Protein AF-A0A849Z0S4-F1 (afdb_monomer)

Mean predicted aligned error: 22.68 Å

Structure (mmCIF, N/CA/C/O backbone):
data_AF-A0A849Z0S4-F1
#
_entry.id   AF-A0A849Z0S4-F1
#
loop_
_atom_site.group_PDB
_atom_site.id
_atom_site.type_symbol
_atom_site.label_atom_id
_atom_site.label_alt_id
_atom_site.label_comp_id
_atom_site.label_asym_id
_atom_site.label_entity_id
_atom_site.label_seq_id
_atom_site.pdbx_PDB_ins_code
_atom_site.Cartn_x
_atom_site.Cartn_y
_atom_site.Cartn_z
_atom_site.occupancy
_atom_site.B_iso_or_equiv
_atom_site.auth_seq_id
_atom_site.auth_comp_id
_atom_site.auth_asym_id
_atom_site.auth_atom_id
_atom_site.pdbx_PDB_model_num
ATOM 1 N N . MET A 1 1 ? -35.164 -30.212 31.103 1.00 45.09 1 MET A N 1
ATOM 2 C CA . MET A 1 1 ? -35.514 -31.583 30.664 1.00 45.09 1 MET A CA 1
ATOM 3 C C . MET A 1 1 ? -35.699 -31.765 29.148 1.00 45.09 1 MET A C 1
ATOM 5 O O . MET A 1 1 ? -35.914 -32.887 28.723 1.00 45.09 1 MET A O 1
ATOM 9 N N . ARG A 1 2 ? -35.576 -30.722 28.304 1.00 38.41 2 ARG A N 1
ATOM 10 C CA . ARG A 1 2 ? -35.551 -30.869 26.828 1.00 38.41 2 ARG A CA 1
ATOM 11 C C . ARG A 1 2 ? -34.143 -30.964 26.218 1.00 38.41 2 ARG A C 1
ATOM 13 O O . ARG A 1 2 ? -34.027 -31.130 25.013 1.00 38.41 2 ARG A O 1
ATOM 20 N N . LEU A 1 3 ? -33.091 -30.878 27.038 1.00 43.81 3 LEU A N 1
ATOM 21 C CA . LEU A 1 3 ? -31.702 -30.999 26.578 1.00 43.81 3 LEU A CA 1
ATOM 22 C C . LEU A 1 3 ? -31.184 -32.444 26.566 1.00 43.81 3 LEU A C 1
ATOM 24 O O . LEU A 1 3 ? -30.285 -32.745 25.790 1.00 43.81 3 LEU A O 1
ATOM 28 N N . ASP A 1 4 ? -31.773 -33.348 27.350 1.00 43.84 4 ASP A N 1
ATOM 29 C CA . ASP A 1 4 ? -31.281 -34.730 27.448 1.00 43.84 4 ASP A CA 1
ATOM 30 C C . ASP A 1 4 ? -31.759 -35.617 26.284 1.00 43.84 4 ASP A C 1
ATOM 32 O O . ASP A 1 4 ? -31.119 -36.608 25.942 1.00 43.84 4 ASP A O 1
ATOM 36 N N . ALA A 1 5 ? -32.843 -35.227 25.604 1.00 44.75 5 ALA A N 1
ATOM 37 C CA . ALA A 1 5 ? -33.396 -35.969 24.468 1.00 44.75 5 ALA A CA 1
ATOM 38 C C . ALA A 1 5 ? -32.611 -35.775 23.154 1.00 44.75 5 ALA A C 1
ATOM 40 O O . ALA A 1 5 ? -32.762 -36.569 22.230 1.00 44.75 5 ALA A O 1
ATOM 41 N N . ALA A 1 6 ? -31.740 -34.764 23.065 1.00 43.75 6 ALA A N 1
ATOM 42 C CA . ALA A 1 6 ? -30.932 -34.503 21.870 1.00 43.75 6 ALA A CA 1
ATOM 43 C C . ALA A 1 6 ? -29.665 -35.382 21.776 1.00 43.75 6 ALA A C 1
ATOM 45 O O . ALA A 1 6 ? -28.893 -35.254 20.832 1.00 43.75 6 ALA A O 1
ATOM 46 N N . ILE A 1 7 ? -29.430 -36.268 22.753 1.00 47.38 7 ILE A N 1
ATOM 47 C CA . ILE A 1 7 ? -28.212 -37.094 22.845 1.00 47.38 7 ILE A CA 1
ATOM 48 C C . ILE A 1 7 ? -28.419 -38.513 22.268 1.00 47.38 7 ILE A C 1
ATOM 50 O O . ILE A 1 7 ? -27.444 -39.221 22.031 1.00 47.38 7 ILE A O 1
ATOM 54 N N . SER A 1 8 ? -29.661 -38.925 21.979 1.00 52.00 8 SER A N 1
ATOM 55 C CA . SER A 1 8 ? -29.994 -40.308 21.581 1.00 52.00 8 SER A CA 1
ATOM 56 C C . SER A 1 8 ? -30.513 -40.483 20.144 1.00 52.00 8 SER A C 1
ATOM 58 O O . SER A 1 8 ? -30.783 -41.614 19.747 1.00 52.00 8 SER A O 1
ATOM 60 N N . GLY A 1 9 ? -30.688 -39.418 19.362 1.00 35.84 9 GLY A N 1
ATOM 61 C CA . GLY A 1 9 ? -31.295 -39.505 18.029 1.00 35.84 9 GLY A CA 1
ATOM 62 C C . GLY A 1 9 ? -30.379 -38.959 16.946 1.00 35.84 9 GLY A C 1
ATOM 63 O O . GLY A 1 9 ? -29.806 -37.887 17.115 1.00 35.84 9 GLY A O 1
ATOM 64 N N . GLU A 1 10 ? -30.258 -39.698 15.843 1.00 40.84 10 GLU A N 1
ATOM 65 C CA . GLU A 1 10 ? -29.641 -39.281 14.584 1.00 40.84 10 GLU A CA 1
ATOM 66 C C . GLU A 1 10 ? -30.096 -37.881 14.160 1.00 40.84 10 GLU A C 1
ATOM 68 O O . GLU A 1 10 ? -31.085 -37.693 13.461 1.00 40.84 10 GLU A O 1
ATOM 73 N N . THR A 1 11 ? -29.317 -36.873 14.508 1.00 40.03 11 THR A N 1
ATOM 74 C CA . THR A 1 11 ? -29.191 -35.700 13.659 1.00 40.03 11 THR A CA 1
ATOM 75 C C . THR A 1 11 ? -27.709 -35.504 13.475 1.00 40.03 11 THR A C 1
ATOM 77 O O . THR A 1 11 ? -27.009 -35.146 14.422 1.00 40.03 11 THR A O 1
ATOM 80 N N . SER A 1 12 ? -27.232 -35.811 12.268 1.00 41.16 12 SER A N 1
ATOM 81 C CA . SER A 1 12 ? -25.941 -35.346 11.779 1.00 41.16 12 SER A CA 1
ATOM 82 C C . SER A 1 12 ? -25.849 -33.859 12.110 1.00 41.16 12 SER A C 1
ATOM 84 O O . SER A 1 12 ? -26.506 -33.032 11.476 1.00 41.16 12 SER A O 1
ATOM 86 N N . VAL A 1 13 ? -25.105 -33.522 13.165 1.00 44.25 13 VAL A N 1
ATOM 87 C CA . VAL A 1 13 ? -24.741 -32.143 13.471 1.00 44.25 13 VAL A CA 1
ATOM 88 C C . VAL A 1 13 ? -23.706 -31.802 12.417 1.00 44.25 13 VAL A C 1
ATOM 90 O O . VAL A 1 13 ? -22.505 -31.965 12.625 1.00 44.25 13 VAL A O 1
ATOM 93 N N . TYR A 1 14 ? -24.193 -31.450 11.227 1.00 44.53 14 TYR A N 1
ATOM 94 C CA . TYR A 1 14 ? -23.355 -30.968 10.152 1.00 44.53 14 TYR A CA 1
ATOM 95 C C . TYR A 1 14 ? -22.526 -29.827 10.730 1.00 44.53 14 TYR A C 1
ATOM 97 O O . TYR A 1 14 ? -23.066 -28.867 11.283 1.00 44.53 14 TYR A O 1
ATOM 105 N N . ALA A 1 15 ? -21.207 -29.954 10.628 1.00 45.78 15 ALA A N 1
ATOM 106 C CA . ALA A 1 15 ? -20.277 -28.862 10.840 1.00 45.78 15 ALA A CA 1
ATOM 107 C C . ALA A 1 15 ? -20.479 -27.827 9.718 1.00 45.78 15 ALA A C 1
ATOM 109 O O . ALA A 1 15 ? -19.620 -27.627 8.869 1.00 45.78 15 ALA A O 1
ATOM 110 N N . THR A 1 16 ? -21.643 -27.176 9.678 1.00 50.22 16 THR A N 1
ATOM 111 C CA . THR A 1 16 ? -21.965 -26.106 8.726 1.00 50.22 16 THR A CA 1
ATOM 112 C C . THR A 1 16 ? -21.134 -24.852 8.978 1.00 50.22 16 THR A C 1
ATOM 114 O O . THR A 1 16 ? -21.167 -23.936 8.164 1.00 50.22 16 THR A O 1
ATOM 117 N N . SER A 1 17 ? -20.377 -24.786 10.081 1.00 52.34 17 SER A N 1
ATOM 118 C CA . SER A 1 17 ? -19.530 -23.638 10.405 1.00 52.34 17 SER A CA 1
ATOM 119 C C . SER A 1 17 ? -18.155 -23.644 9.730 1.00 52.34 17 SER A C 1
ATOM 121 O O . SER A 1 17 ? -17.566 -22.576 9.653 1.00 52.34 17 SER A O 1
ATOM 123 N N . ASP A 1 18 ? -17.647 -24.799 9.275 1.00 50.41 18 ASP A N 1
ATOM 124 C CA . ASP A 1 18 ? -16.270 -24.937 8.744 1.00 50.41 18 ASP A CA 1
ATOM 125 C C . ASP A 1 18 ? -16.206 -25.332 7.258 1.00 50.41 18 ASP A C 1
ATOM 127 O O . ASP A 1 18 ? -15.120 -25.400 6.685 1.00 50.41 18 ASP A O 1
ATOM 131 N N . ALA A 1 19 ? -17.342 -25.609 6.610 1.00 58.75 19 ALA A N 1
ATOM 132 C CA . ALA A 1 19 ? -17.338 -25.883 5.177 1.00 58.75 19 ALA A CA 1
ATOM 133 C C . ALA A 1 19 ? -17.206 -24.576 4.382 1.00 58.75 19 ALA A C 1
ATOM 135 O O . ALA A 1 19 ? -17.951 -23.630 4.669 1.00 58.75 19 ALA A O 1
ATOM 136 N N . PRO A 1 20 ? -16.304 -24.518 3.384 1.00 62.62 20 PRO A N 1
ATOM 137 C CA . PRO A 1 20 ? -16.171 -23.339 2.542 1.00 62.62 20 PRO A CA 1
ATOM 138 C C . PRO A 1 20 ? -17.509 -23.081 1.845 1.00 62.62 20 PRO A C 1
ATOM 140 O O . PRO A 1 20 ? -18.077 -23.984 1.223 1.00 62.62 20 PRO A O 1
ATOM 143 N N . ALA A 1 21 ? -18.049 -21.873 2.009 1.00 70.44 21 ALA A N 1
ATOM 144 C CA . ALA A 1 21 ? -19.182 -21.441 1.203 1.00 70.44 21 ALA A CA 1
ATOM 145 C C . ALA A 1 21 ? -18.691 -21.052 -0.194 1.00 70.44 21 ALA A C 1
ATOM 147 O O . ALA A 1 21 ? -17.497 -20.838 -0.407 1.00 70.44 21 ALA A O 1
ATOM 148 N N . ASP A 1 22 ? -19.621 -20.940 -1.138 1.00 81.38 22 ASP A N 1
ATOM 149 C CA . ASP A 1 22 ? -19.288 -20.452 -2.469 1.00 81.38 22 ASP A CA 1
ATOM 150 C C . ASP A 1 22 ? -18.731 -19.020 -2.375 1.00 81.38 22 ASP A C 1
ATOM 152 O O . ASP A 1 22 ? -19.326 -18.176 -1.690 1.00 81.38 22 ASP A O 1
ATOM 156 N N . PRO A 1 23 ? -17.621 -18.710 -3.069 1.00 82.06 23 PRO A N 1
ATOM 157 C CA . PRO A 1 23 ? -16.959 -17.408 -2.967 1.00 82.06 23 PRO A CA 1
ATOM 158 C C . PRO A 1 23 ? -17.877 -16.251 -3.389 1.00 82.06 23 PRO A C 1
ATOM 160 O O . PRO A 1 23 ? -17.786 -15.151 -2.849 1.00 82.06 23 PRO A O 1
ATOM 163 N N . GLU A 1 24 ? -18.816 -16.502 -4.304 1.00 83.94 24 GLU A N 1
ATOM 164 C CA . GLU A 1 24 ? -19.824 -15.525 -4.729 1.00 83.94 24 GLU A CA 1
ATOM 165 C C . GLU A 1 24 ? -20.843 -15.210 -3.623 1.00 83.94 24 GLU A C 1
ATOM 167 O O . GLU A 1 24 ? -21.247 -14.057 -3.459 1.00 83.94 24 GLU A O 1
ATOM 172 N N . ALA A 1 25 ? -21.238 -16.209 -2.826 1.00 84.81 25 ALA A N 1
ATOM 173 C CA . ALA A 1 25 ? -22.172 -16.019 -1.720 1.00 84.81 25 ALA A CA 1
ATOM 174 C C . ALA A 1 25 ? -21.518 -15.234 -0.570 1.00 84.81 25 ALA A C 1
ATOM 176 O O . ALA A 1 25 ? -22.154 -14.364 0.031 1.00 84.81 25 ALA A O 1
ATOM 177 N N . GLU A 1 26 ? -20.235 -15.486 -0.290 1.00 85.31 26 GLU A N 1
ATOM 178 C CA . GLU A 1 26 ? -19.476 -14.727 0.713 1.00 85.31 26 GLU A CA 1
ATOM 179 C C . GLU A 1 26 ? -19.203 -13.287 0.260 1.00 85.31 26 GLU A C 1
ATOM 181 O O . GLU A 1 26 ? -19.371 -12.359 1.054 1.00 85.31 26 GLU A O 1
ATOM 186 N N . ALA A 1 27 ? -18.889 -13.070 -1.023 1.00 87.94 27 ALA A N 1
ATOM 187 C CA . ALA A 1 27 ? -18.765 -11.729 -1.593 1.00 87.94 27 ALA A CA 1
ATOM 188 C C . ALA A 1 27 ? -20.091 -10.948 -1.520 1.00 87.94 27 ALA A C 1
ATOM 190 O O . ALA A 1 27 ? -20.105 -9.772 -1.146 1.00 87.94 27 ALA A O 1
ATOM 191 N N . ALA A 1 28 ? -21.222 -11.607 -1.802 1.00 88.88 28 ALA A N 1
ATOM 192 C CA . ALA A 1 28 ? -22.546 -11.005 -1.662 1.00 88.88 28 ALA A CA 1
ATOM 193 C C . ALA A 1 28 ? -22.835 -10.599 -0.207 1.00 88.88 28 ALA A C 1
ATOM 195 O O . ALA A 1 28 ? -23.291 -9.478 0.032 1.00 88.88 28 ALA A O 1
ATOM 196 N N . ARG A 1 29 ? -22.501 -11.450 0.772 1.00 92.06 29 ARG A N 1
ATOM 197 C CA . ARG A 1 29 ? -22.628 -11.123 2.201 1.00 92.06 29 ARG A CA 1
ATOM 198 C C . ARG A 1 29 ? -21.763 -9.926 2.598 1.00 92.06 29 ARG A C 1
ATOM 200 O O . ARG A 1 29 ? -22.277 -8.997 3.214 1.00 92.06 29 ARG A O 1
ATOM 207 N N . ALA A 1 30 ? -20.491 -9.908 2.201 1.00 91.81 30 ALA A N 1
ATOM 208 C CA . ALA A 1 30 ? -19.583 -8.801 2.499 1.00 91.81 30 ALA A CA 1
ATOM 209 C C . ALA A 1 30 ? -20.086 -7.470 1.907 1.00 91.81 30 ALA A C 1
ATOM 211 O O . ALA A 1 30 ? -20.042 -6.429 2.564 1.00 91.81 30 ALA A O 1
ATOM 212 N N . SER A 1 31 ? -20.639 -7.501 0.689 1.00 91.56 31 SER A N 1
ATOM 213 C CA . SER A 1 31 ? -21.248 -6.315 0.074 1.00 91.56 31 SER A CA 1
ATOM 214 C C . SER A 1 31 ? -22.494 -5.827 0.831 1.00 91.56 31 SER A C 1
ATOM 216 O O . SER A 1 31 ? -22.672 -4.620 1.010 1.00 91.56 31 SER A O 1
ATOM 218 N N . ALA A 1 32 ? -23.321 -6.748 1.344 1.00 92.50 32 ALA A N 1
ATOM 219 C CA . ALA A 1 32 ? -24.505 -6.423 2.137 1.00 92.50 32 ALA A CA 1
ATOM 220 C C . ALA A 1 32 ? -24.138 -5.846 3.518 1.00 92.50 32 ALA A C 1
ATOM 222 O O . ALA A 1 32 ? -24.771 -4.895 3.978 1.00 92.50 32 ALA A O 1
ATOM 223 N N . GLU A 1 33 ? -23.081 -6.357 4.153 1.00 93.94 33 GLU A N 1
ATOM 224 C CA . GLU A 1 33 ? -22.517 -5.802 5.392 1.00 93.94 33 GLU A CA 1
ATOM 225 C C . GLU A 1 33 ? -21.999 -4.371 5.188 1.00 93.94 33 GLU A C 1
ATOM 227 O O . GLU A 1 33 ? -22.297 -3.478 5.989 1.00 93.94 33 GLU A O 1
ATOM 232 N N . GLY A 1 34 ? -21.298 -4.122 4.077 1.00 94.44 34 GLY A N 1
ATOM 233 C CA . GLY A 1 34 ? -20.864 -2.779 3.689 1.00 94.44 34 GLY A CA 1
ATOM 234 C C . GLY A 1 34 ? -22.038 -1.814 3.490 1.00 94.44 34 GLY A C 1
ATOM 235 O O . GLY A 1 34 ? -22.022 -0.703 4.025 1.00 94.44 34 GLY A O 1
ATOM 236 N N . ALA A 1 35 ? -23.087 -2.252 2.786 1.00 92.75 35 ALA A N 1
ATOM 237 C CA . ALA A 1 35 ? -24.296 -1.460 2.552 1.00 92.75 35 ALA A CA 1
ATOM 238 C C . ALA A 1 35 ? -25.074 -1.149 3.845 1.00 92.75 35 ALA A C 1
ATOM 240 O O . ALA A 1 35 ? -25.632 -0.062 4.002 1.00 92.75 35 ALA A O 1
ATOM 241 N N . LEU A 1 36 ? -25.097 -2.079 4.800 1.00 96.12 36 LEU A N 1
ATOM 242 C CA . LEU A 1 36 ? -25.712 -1.863 6.108 1.00 96.12 36 LEU A CA 1
ATOM 243 C C . LEU A 1 36 ? -24.911 -0.869 6.957 1.00 96.12 36 LEU A C 1
ATOM 245 O O . LEU A 1 36 ? -25.501 -0.016 7.624 1.00 96.12 36 LEU A O 1
ATOM 249 N N . SER A 1 37 ? -23.581 -0.948 6.918 1.00 95.94 37 SER A N 1
ATOM 250 C CA . SER A 1 37 ? -22.706 -0.006 7.620 1.00 95.94 37 SER A CA 1
ATOM 251 C C . SER A 1 37 ? -22.886 1.427 7.103 1.00 95.94 37 SER A C 1
ATOM 253 O O . SER A 1 37 ? -23.108 2.348 7.897 1.00 95.94 37 SER A O 1
ATOM 255 N N . SER A 1 38 ? -22.896 1.617 5.778 1.00 95.62 38 SER A N 1
ATOM 256 C CA . SER A 1 38 ? -23.125 2.936 5.174 1.00 95.62 38 SER A CA 1
ATOM 257 C C . SER A 1 38 ? -24.523 3.476 5.491 1.00 95.62 38 SER A C 1
ATOM 259 O O . SER A 1 38 ? -24.646 4.611 5.948 1.00 95.62 38 SER A O 1
ATOM 261 N N . ALA A 1 39 ? -25.567 2.645 5.388 1.00 95.06 39 ALA A N 1
ATOM 262 C CA . ALA A 1 39 ? -26.930 3.045 5.737 1.00 95.06 39 ALA A CA 1
ATOM 263 C C . ALA A 1 39 ? -27.070 3.460 7.216 1.00 95.06 39 ALA A C 1
ATOM 265 O O . ALA A 1 39 ? -27.800 4.405 7.532 1.00 95.06 39 ALA A O 1
ATOM 266 N N . ARG A 1 40 ? -26.367 2.782 8.136 1.00 96.12 40 ARG A N 1
ATOM 267 C CA . ARG A 1 40 ? -26.341 3.142 9.565 1.00 96.12 40 ARG A CA 1
ATOM 268 C C . ARG A 1 40 ? -25.615 4.462 9.814 1.00 96.12 40 ARG A C 1
ATOM 270 O O . ARG A 1 40 ? -26.099 5.262 10.616 1.00 96.12 40 ARG A O 1
ATOM 277 N N . SER A 1 41 ? -24.503 4.702 9.119 1.00 95.56 41 SER A N 1
ATOM 278 C CA . SER A 1 41 ? -23.776 5.975 9.177 1.00 95.56 41 SER A CA 1
ATOM 279 C C . SER A 1 41 ? -24.649 7.141 8.699 1.00 95.56 41 SER A C 1
ATOM 281 O O . SER A 1 41 ? -24.810 8.128 9.419 1.00 95.56 41 SER A O 1
ATOM 283 N N . ASP A 1 42 ? -25.317 6.984 7.552 1.00 93.19 42 ASP A N 1
ATOM 284 C CA . ASP A 1 4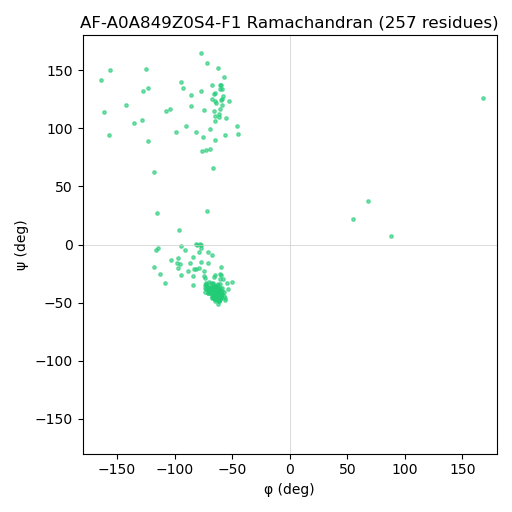2 ? -26.222 7.992 6.985 1.00 93.19 42 ASP A CA 1
ATOM 285 C C . ASP A 1 42 ? -27.383 8.329 7.924 1.00 93.19 42 ASP A C 1
ATOM 287 O O . ASP A 1 42 ? -27.773 9.490 8.083 1.00 93.19 42 ASP A O 1
ATOM 291 N N . LEU A 1 43 ? -27.953 7.308 8.565 1.00 94.31 43 LEU A N 1
ATOM 292 C CA . LEU A 1 43 ? -29.013 7.483 9.547 1.00 94.31 43 LEU A CA 1
ATOM 293 C C . LEU A 1 43 ? -28.513 8.242 10.784 1.00 94.31 43 LEU A C 1
ATOM 295 O O . LEU A 1 43 ? -29.233 9.103 11.290 1.00 94.31 43 LEU A O 1
ATOM 299 N N . ASN A 1 44 ? -27.294 7.966 11.251 1.00 94.50 44 ASN A N 1
ATOM 300 C CA . ASN A 1 44 ? -26.701 8.677 12.383 1.00 94.50 44 ASN A CA 1
ATOM 301 C C . ASN A 1 44 ? -26.433 10.154 12.037 1.00 94.50 44 ASN A C 1
ATOM 303 O O . ASN A 1 44 ? -26.854 11.051 12.764 1.00 94.50 44 ASN A O 1
ATOM 307 N N . ALA A 1 45 ? -25.846 10.419 10.865 1.00 93.56 45 ALA A N 1
ATOM 308 C CA . ALA A 1 45 ? -25.600 11.776 10.375 1.00 93.56 45 ALA A CA 1
ATOM 309 C C . ALA A 1 45 ? -26.893 12.610 10.277 1.00 93.56 45 ALA A C 1
ATOM 311 O O . ALA A 1 45 ? -26.926 13.780 10.669 1.00 93.56 45 ALA A O 1
ATOM 312 N N . LYS A 1 46 ? -27.988 11.996 9.812 1.00 92.81 46 LYS A N 1
ATOM 313 C CA . LYS A 1 46 ? -29.299 12.653 9.718 1.00 92.81 46 LYS A CA 1
ATOM 314 C C . LYS A 1 46 ? -29.973 12.849 11.071 1.00 92.81 46 LYS A C 1
ATOM 316 O O . LYS A 1 46 ? -30.606 13.876 11.265 1.00 92.81 46 LYS A O 1
ATOM 321 N N . ARG A 1 47 ? -29.816 11.926 12.024 1.00 93.38 47 ARG A N 1
ATOM 322 C CA . ARG A 1 47 ? -30.337 12.099 13.395 1.00 93.38 47 ARG A CA 1
ATOM 323 C C . ARG A 1 47 ? -29.657 13.234 14.161 1.00 93.38 47 ARG A C 1
ATOM 325 O O . ARG A 1 47 ? -30.289 13.834 15.019 1.00 93.38 47 ARG A O 1
ATOM 332 N N . ASN A 1 48 ? -28.400 13.542 13.842 1.00 91.56 48 ASN A N 1
ATOM 333 C CA . ASN A 1 48 ? -27.674 14.644 14.480 1.00 91.56 48 ASN A CA 1
ATOM 334 C C . ASN A 1 48 ? -28.135 16.028 14.003 1.00 91.56 48 ASN A C 1
ATOM 336 O O . ASN A 1 48 ? -27.917 17.017 14.697 1.00 91.56 48 ASN A O 1
ATOM 340 N N . THR A 1 49 ? -28.741 16.112 12.817 1.00 90.19 49 THR A N 1
ATOM 341 C CA . THR A 1 49 ? -29.125 17.384 12.183 1.00 90.19 49 THR A CA 1
ATOM 342 C C . THR A 1 49 ? -30.636 17.579 12.083 1.00 90.19 49 THR A C 1
ATOM 344 O O . THR A 1 49 ? -31.103 18.715 12.046 1.00 90.19 49 THR A O 1
ATOM 347 N N . LEU A 1 50 ? -31.410 16.493 12.057 1.00 92.62 50 LEU A N 1
ATOM 348 C CA . LEU A 1 50 ? -32.848 16.495 11.809 1.00 92.62 50 LEU A CA 1
ATOM 349 C C . LEU A 1 50 ? -33.599 15.794 12.943 1.00 92.62 50 LEU A C 1
ATOM 351 O O . LEU A 1 50 ? -33.101 14.860 13.570 1.00 92.62 50 LEU A O 1
ATOM 355 N N . THR A 1 51 ? -34.843 16.211 13.172 1.00 90.50 51 THR A N 1
ATOM 356 C CA . THR A 1 51 ? -35.728 15.575 14.153 1.00 90.50 51 THR A CA 1
ATOM 357 C C . THR A 1 51 ? -36.208 14.205 13.666 1.00 90.50 51 THR A C 1
ATOM 359 O O . THR A 1 51 ? -36.286 13.934 12.466 1.00 90.50 51 THR A O 1
ATOM 362 N N . ASP A 1 52 ? -36.593 13.329 14.597 1.00 84.69 52 ASP A N 1
ATOM 363 C CA . ASP A 1 52 ? -37.014 11.953 14.287 1.00 84.69 52 ASP A CA 1
ATOM 364 C C . ASP A 1 52 ? -38.230 11.838 13.348 1.00 84.69 52 ASP A C 1
ATOM 366 O O . ASP A 1 52 ? -38.432 10.774 12.754 1.00 84.69 52 ASP A O 1
ATOM 370 N N . GLN A 1 53 ? -39.022 12.910 13.218 1.00 88.88 53 GLN A N 1
ATOM 371 C CA . GLN A 1 53 ? -40.201 13.000 12.349 1.00 88.88 53 GLN A CA 1
ATOM 372 C C . GLN A 1 53 ? -39.887 13.538 10.940 1.00 88.88 53 GLN A C 1
ATOM 374 O O . GLN A 1 53 ? -40.776 13.572 10.091 1.00 88.88 53 GLN A O 1
ATOM 379 N N . HIS A 1 54 ? -38.647 13.955 10.663 1.00 92.38 54 HIS A N 1
ATOM 380 C CA . HIS A 1 54 ? -38.276 14.491 9.354 1.00 92.38 54 HIS A CA 1
ATOM 381 C C . HIS A 1 5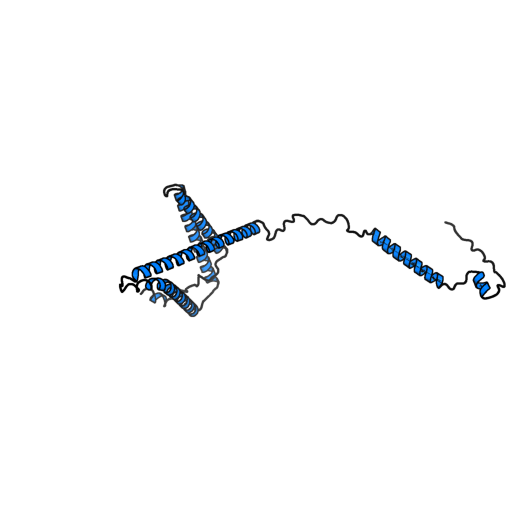4 ? -38.328 13.394 8.268 1.00 92.38 54 HIS A C 1
ATOM 383 O O . HIS A 1 54 ? -37.824 12.286 8.502 1.00 92.38 54 HIS A O 1
ATOM 389 N N . PRO A 1 55 ? -38.862 13.671 7.059 1.00 92.88 55 PRO A N 1
ATOM 390 C CA . PRO A 1 55 ? -38.971 12.678 5.982 1.00 92.88 55 PRO A CA 1
ATOM 391 C C . PRO A 1 55 ? -37.630 12.020 5.626 1.00 92.88 55 PRO A C 1
ATOM 393 O O . PRO A 1 55 ? -37.583 10.826 5.335 1.00 92.88 55 PRO A O 1
ATOM 396 N N . ASP A 1 56 ? -36.519 12.752 5.732 1.00 90.62 56 ASP A N 1
ATOM 397 C CA . ASP A 1 56 ? -35.185 12.208 5.449 1.00 90.62 56 ASP A CA 1
ATOM 398 C C . ASP A 1 56 ? -34.688 11.186 6.474 1.00 90.62 56 ASP A C 1
ATOM 400 O O . ASP A 1 56 ? -33.967 10.255 6.098 1.00 90.62 56 ASP A O 1
ATOM 404 N N . VAL A 1 57 ? -35.063 11.335 7.749 1.00 93.44 57 VAL A N 1
ATOM 405 C CA . VAL A 1 57 ? -34.729 10.370 8.809 1.00 93.44 57 VAL A CA 1
ATOM 406 C C . VAL A 1 57 ? -35.572 9.111 8.634 1.00 93.44 57 VAL A C 1
ATOM 408 O O . VAL A 1 57 ? -35.057 8.004 8.776 1.00 93.44 57 VAL A O 1
ATOM 411 N N . ILE A 1 58 ? -36.841 9.259 8.246 1.00 93.31 58 ILE A N 1
ATOM 412 C CA . ILE A 1 58 ? -37.726 8.137 7.906 1.00 93.31 58 ILE A CA 1
ATOM 413 C C . ILE A 1 58 ? -37.178 7.382 6.686 1.00 93.31 58 ILE A C 1
ATOM 415 O O . ILE A 1 58 ? -37.044 6.159 6.721 1.00 93.31 58 ILE A O 1
ATOM 419 N N . ALA A 1 59 ? -36.760 8.098 5.638 1.00 93.81 59 ALA A N 1
ATOM 420 C CA . ALA A 1 59 ? -36.126 7.497 4.468 1.00 93.81 59 ALA A CA 1
ATOM 421 C C . ALA A 1 59 ? -34.812 6.776 4.823 1.00 93.81 59 ALA A C 1
ATOM 423 O O . ALA A 1 59 ? -34.531 5.708 4.284 1.00 93.81 59 ALA A O 1
ATOM 424 N N . ALA A 1 60 ? -34.006 7.323 5.738 1.00 92.88 60 ALA A N 1
ATOM 425 C CA . ALA A 1 60 ? -32.783 6.673 6.214 1.00 92.88 60 ALA A CA 1
ATOM 426 C C . ALA A 1 60 ? -33.069 5.418 7.060 1.00 92.88 60 ALA A C 1
ATOM 428 O O . ALA A 1 60 ? -32.433 4.389 6.847 1.00 92.88 60 ALA A O 1
ATOM 429 N N . LYS A 1 61 ? -34.073 5.455 7.948 1.00 94.50 61 LYS A N 1
ATOM 430 C CA . LYS A 1 61 ? -34.566 4.279 8.695 1.00 94.50 61 LYS A CA 1
ATOM 431 C C . LYS A 1 61 ? -35.018 3.168 7.745 1.00 94.50 61 LYS A C 1
ATOM 433 O O . LYS A 1 61 ? -34.621 2.019 7.917 1.00 94.50 61 LYS A O 1
ATOM 438 N N . ASN A 1 62 ? -35.764 3.518 6.697 1.00 95.50 62 ASN A N 1
ATOM 439 C CA . ASN A 1 62 ? -36.197 2.561 5.680 1.00 95.50 62 ASN A CA 1
ATOM 440 C C . ASN A 1 62 ? -35.017 1.962 4.899 1.00 95.50 62 ASN A C 1
ATOM 442 O O . ASN A 1 62 ? -35.037 0.770 4.599 1.00 95.50 62 ASN A O 1
ATOM 446 N N . ARG A 1 63 ? -33.969 2.749 4.610 1.00 93.75 63 ARG A N 1
ATOM 447 C CA . ARG A 1 63 ? -32.734 2.236 3.989 1.00 93.75 63 ARG A CA 1
ATOM 448 C C . ARG A 1 63 ? -32.005 1.239 4.886 1.00 93.75 63 ARG A C 1
ATOM 450 O O . ARG A 1 63 ? -31.587 0.204 4.386 1.00 93.75 63 ARG A O 1
ATOM 457 N N . VAL A 1 64 ? -31.901 1.506 6.190 1.00 96.56 64 VAL A N 1
ATOM 458 C CA . VAL A 1 64 ? -31.311 0.549 7.145 1.00 96.56 64 VAL A CA 1
ATOM 459 C C . VAL A 1 64 ? -32.123 -0.743 7.189 1.00 96.56 64 VAL A C 1
ATOM 461 O O . VAL A 1 64 ? -31.548 -1.817 7.065 1.00 96.56 64 VAL A O 1
ATOM 464 N N . ALA A 1 65 ? -33.453 -0.655 7.266 1.00 96.56 65 ALA A N 1
ATOM 465 C CA . ALA A 1 65 ? -34.316 -1.836 7.265 1.00 96.56 65 ALA A CA 1
ATOM 466 C C . ALA A 1 65 ? -34.220 -2.646 5.957 1.00 96.56 65 ALA A C 1
ATOM 468 O O . ALA A 1 65 ? -34.281 -3.875 5.979 1.00 96.56 65 ALA A O 1
ATOM 469 N N . ALA A 1 66 ? -34.066 -1.978 4.809 1.00 95.44 66 ALA A N 1
ATOM 470 C CA . ALA A 1 66 ? -33.830 -2.646 3.531 1.00 95.44 66 ALA A CA 1
ATOM 471 C C . ALA A 1 66 ? -32.454 -3.332 3.499 1.00 95.44 66 ALA A C 1
ATOM 473 O O . ALA A 1 66 ? -32.372 -4.494 3.110 1.00 95.44 66 ALA A O 1
ATOM 474 N N . ALA A 1 67 ? -31.403 -2.653 3.966 1.00 94.12 67 ALA A N 1
ATOM 475 C CA . ALA A 1 67 ? -30.054 -3.210 4.037 1.00 94.12 67 ALA A CA 1
ATOM 476 C C . ALA A 1 67 ? -29.975 -4.422 4.988 1.00 94.12 67 ALA A C 1
ATOM 478 O O . ALA A 1 67 ? -29.349 -5.430 4.666 1.00 94.12 67 ALA A O 1
ATOM 479 N N . GLU A 1 68 ? -30.677 -4.374 6.123 1.00 95.50 68 GLU A N 1
ATOM 480 C CA . GLU A 1 68 ? -30.793 -5.503 7.056 1.00 95.50 68 GLU A CA 1
ATOM 481 C C . GLU A 1 68 ? -31.457 -6.721 6.410 1.00 95.50 68 GLU A C 1
ATOM 483 O O . GLU A 1 68 ? -30.957 -7.834 6.558 1.00 95.50 68 GLU A O 1
ATOM 488 N N . LYS A 1 69 ? -32.523 -6.523 5.624 1.00 95.50 69 LYS A N 1
ATOM 489 C CA . LYS A 1 69 ? -33.142 -7.617 4.858 1.00 95.50 69 LYS A CA 1
ATOM 490 C C . LYS A 1 69 ? -32.186 -8.204 3.825 1.00 95.50 69 LYS A C 1
ATOM 492 O O . LYS A 1 69 ? -32.050 -9.418 3.754 1.00 95.50 69 LYS A O 1
ATOM 497 N N . THR A 1 70 ? -31.472 -7.360 3.077 1.00 93.00 70 THR A N 1
ATOM 498 C CA . THR A 1 70 ? -30.502 -7.854 2.084 1.00 93.00 70 THR A CA 1
ATOM 499 C C . THR A 1 70 ? -29.365 -8.648 2.720 1.00 93.00 70 THR A C 1
ATOM 501 O O . THR A 1 70 ? -28.903 -9.622 2.131 1.00 93.00 70 THR A O 1
ATOM 504 N N . LEU A 1 71 ? -28.945 -8.274 3.934 1.00 94.00 71 LEU A N 1
ATOM 505 C CA . LEU A 1 71 ? -27.958 -9.033 4.694 1.00 94.00 71 LEU A CA 1
ATOM 506 C C . LEU A 1 71 ? -28.523 -10.389 5.120 1.00 94.00 71 LEU A C 1
ATOM 508 O O . LEU A 1 71 ? -27.863 -11.399 4.906 1.00 94.00 71 LEU A O 1
ATOM 512 N N . GLN A 1 72 ? -29.747 -10.433 5.651 1.00 93.12 72 GLN A N 1
ATOM 513 C CA . GLN A 1 72 ? -30.397 -11.695 6.024 1.00 93.12 72 GLN A CA 1
ATOM 514 C C . GLN A 1 72 ? -30.552 -12.641 4.825 1.00 93.12 72 GLN A C 1
ATOM 516 O O . GLN A 1 72 ? -30.254 -13.830 4.936 1.00 93.12 72 GLN A O 1
ATOM 521 N N . ASP A 1 73 ? -30.948 -12.118 3.663 1.00 92.44 73 ASP A N 1
ATOM 522 C CA . ASP A 1 73 ? -31.066 -12.903 2.432 1.00 92.44 73 ASP A CA 1
ATOM 523 C C . ASP A 1 73 ? -29.700 -13.425 1.954 1.00 92.44 73 ASP A C 1
ATOM 525 O O . ASP A 1 73 ? -29.589 -14.563 1.490 1.00 92.44 73 ASP A O 1
ATOM 529 N N . ALA A 1 74 ? -28.643 -12.616 2.074 1.00 90.25 74 ALA A N 1
ATOM 530 C CA . ALA A 1 74 ? -27.282 -13.028 1.741 1.00 90.25 74 ALA A CA 1
ATOM 531 C C . ALA A 1 74 ? -26.753 -14.096 2.714 1.00 90.25 74 ALA A C 1
ATOM 533 O O . ALA A 1 74 ? -26.168 -15.087 2.279 1.00 90.25 74 ALA A O 1
ATOM 534 N N . GLU A 1 75 ? -27.010 -13.955 4.016 1.00 90.50 75 GLU A N 1
ATOM 535 C CA . GLU A 1 75 ? -26.651 -14.956 5.026 1.00 90.50 75 GLU A CA 1
ATOM 536 C C . GLU A 1 75 ? -27.395 -16.279 4.815 1.00 90.50 75 GLU A C 1
ATOM 538 O O . GLU A 1 75 ? -26.788 -17.347 4.919 1.00 90.50 75 GLU A O 1
ATOM 543 N N . ALA A 1 76 ? -28.678 -16.228 4.445 1.00 89.81 76 ALA A N 1
ATOM 544 C CA . ALA A 1 76 ? -29.454 -17.416 4.101 1.00 89.81 76 ALA A CA 1
ATOM 545 C C . ALA A 1 76 ? -28.877 -18.143 2.875 1.00 89.81 76 ALA A C 1
ATOM 547 O O . ALA A 1 76 ? -28.785 -19.373 2.876 1.00 89.81 76 ALA A O 1
ATOM 548 N N . LYS A 1 77 ? -28.424 -17.402 1.853 1.00 88.25 77 LYS A N 1
ATOM 549 C CA . LYS A 1 77 ? -27.745 -17.973 0.676 1.00 88.25 77 LYS A CA 1
ATOM 550 C C . LYS A 1 77 ? -26.406 -18.610 1.037 1.00 88.25 77 LYS A C 1
ATOM 552 O O . LYS A 1 77 ? -26.150 -19.733 0.621 1.00 88.25 77 LYS A O 1
ATOM 557 N N . VAL A 1 78 ? -25.593 -17.954 1.869 1.00 87.31 78 VAL A N 1
ATOM 558 C CA . VAL A 1 78 ? -24.333 -18.529 2.376 1.00 87.31 78 VAL A CA 1
ATOM 559 C C . VAL A 1 78 ? -24.597 -19.814 3.163 1.00 87.31 78 VAL A C 1
ATOM 561 O O . VAL A 1 78 ? -23.913 -20.816 2.957 1.00 87.31 78 VAL A O 1
ATOM 564 N N . ALA A 1 79 ? -25.606 -19.823 4.038 1.00 86.06 79 ALA A N 1
ATOM 565 C CA . ALA A 1 79 ? -25.979 -21.011 4.801 1.00 86.06 79 ALA A CA 1
ATOM 566 C C . ALA A 1 79 ? -26.448 -22.161 3.892 1.00 86.06 79 ALA A C 1
ATOM 568 O O . ALA A 1 79 ? -26.053 -23.309 4.112 1.00 86.06 79 ALA A O 1
ATOM 569 N N . ALA A 1 80 ? -27.233 -21.860 2.853 1.00 86.25 80 ALA A N 1
ATOM 570 C CA . ALA A 1 80 ? -27.668 -22.838 1.859 1.00 86.25 80 ALA A CA 1
ATOM 571 C C . ALA A 1 80 ? -26.482 -23.417 1.064 1.00 86.25 80 ALA A C 1
ATOM 573 O O . ALA A 1 80 ? -26.354 -24.639 0.982 1.00 86.25 80 ALA A O 1
ATOM 574 N N . SER A 1 81 ? -25.568 -22.569 0.578 1.00 83.31 81 SER A N 1
ATOM 575 C CA . SER A 1 81 ? -24.335 -22.994 -0.103 1.00 83.31 81 SER A CA 1
ATOM 576 C C . SER A 1 81 ? -23.457 -23.879 0.786 1.00 83.31 81 SER A C 1
ATOM 578 O O . SER A 1 81 ? -22.976 -24.922 0.347 1.00 83.31 81 SER A O 1
ATOM 580 N N . ARG A 1 82 ? -23.297 -23.542 2.075 1.00 81.94 82 ARG A N 1
ATOM 581 C CA . ARG A 1 82 ? -22.549 -24.391 3.024 1.00 81.94 82 ARG A CA 1
ATOM 582 C C . ARG A 1 82 ? -23.215 -25.741 3.249 1.00 81.94 82 ARG A C 1
ATOM 584 O O . ARG A 1 82 ? -22.527 -26.758 3.351 1.00 81.94 82 ARG A O 1
ATOM 591 N N . LEU A 1 83 ? -24.542 -25.786 3.323 1.00 79.31 83 LEU A N 1
ATOM 592 C CA . LEU A 1 83 ? -25.265 -27.049 3.462 1.00 79.31 83 LEU A CA 1
ATOM 593 C C . LEU A 1 83 ? -25.088 -27.928 2.211 1.00 79.31 83 LEU A C 1
ATOM 595 O O . LEU A 1 83 ? -24.898 -29.137 2.313 1.00 79.31 83 LEU A O 1
ATOM 599 N N . GLN A 1 84 ? -25.065 -27.311 1.031 1.00 79.06 84 GLN A N 1
ATOM 600 C CA . GLN A 1 84 ? -24.871 -28.009 -0.237 1.00 79.06 84 GLN A CA 1
ATOM 601 C C . GLN A 1 84 ? -23.430 -28.526 -0.396 1.00 79.06 84 GLN A C 1
ATOM 603 O O . GLN A 1 84 ? -23.237 -29.690 -0.752 1.00 79.06 84 GLN A O 1
ATOM 608 N N . ASN A 1 85 ? -22.426 -27.731 -0.007 1.00 70.50 85 ASN A N 1
ATOM 609 C CA . ASN A 1 85 ? -21.023 -28.161 0.017 1.00 70.50 85 ASN A CA 1
ATOM 610 C C . ASN A 1 85 ? -20.734 -29.226 1.083 1.00 70.50 85 ASN A C 1
ATOM 612 O O . ASN A 1 85 ? -19.964 -30.148 0.823 1.00 70.50 85 ASN A O 1
ATOM 616 N N . THR A 1 86 ? -21.365 -29.175 2.262 1.00 67.62 86 THR A N 1
ATOM 617 C CA . THR A 1 86 ? -21.209 -30.245 3.273 1.00 67.62 86 THR A CA 1
ATOM 618 C C . THR A 1 86 ? -21.816 -31.573 2.815 1.00 67.62 86 THR A C 1
ATOM 620 O O . THR A 1 86 ? -21.229 -32.623 3.077 1.00 67.62 86 THR A O 1
ATOM 623 N N . ALA A 1 87 ? -22.945 -31.543 2.098 1.00 65.44 87 ALA A N 1
ATOM 624 C CA . ALA A 1 87 ? -23.557 -32.733 1.509 1.00 65.44 87 ALA A CA 1
ATOM 625 C C . ALA A 1 87 ? -22.719 -33.316 0.353 1.00 65.44 87 ALA A C 1
ATOM 627 O O . ALA A 1 87 ? -22.572 -34.535 0.261 1.00 65.44 87 ALA A O 1
ATOM 628 N N . ALA A 1 88 ? -22.125 -32.463 -0.490 1.00 60.03 88 ALA A N 1
ATOM 629 C CA . ALA A 1 88 ? -21.260 -32.880 -1.597 1.00 60.03 88 ALA A CA 1
ATOM 630 C C . ALA A 1 88 ? -19.887 -33.402 -1.133 1.00 60.03 88 ALA A C 1
ATOM 632 O O . ALA A 1 88 ? -19.347 -34.335 -1.724 1.00 60.03 88 ALA A O 1
ATOM 633 N N . ALA A 1 89 ? -19.332 -32.847 -0.051 1.00 58.19 89 ALA A N 1
ATOM 634 C CA . ALA A 1 89 ? -18.007 -33.203 0.459 1.00 58.19 89 ALA A CA 1
ATOM 635 C C . ALA A 1 89 ? -17.954 -34.536 1.231 1.00 58.19 89 ALA A C 1
ATOM 637 O O . ALA A 1 89 ? -16.878 -34.926 1.684 1.00 58.19 89 ALA A O 1
ATOM 638 N N . GLY A 1 90 ? -19.083 -35.231 1.432 1.00 53.69 90 GLY A N 1
ATOM 639 C CA . GLY A 1 90 ? -19.111 -36.563 2.053 1.00 53.69 90 GLY A CA 1
ATOM 640 C C . GLY A 1 90 ? -18.437 -36.644 3.431 1.00 53.69 90 GLY A C 1
ATOM 641 O O . GLY A 1 90 ? -18.019 -37.725 3.849 1.00 53.69 90 GLY A O 1
ATOM 642 N N . SER A 1 91 ? -18.300 -35.515 4.136 1.00 53.25 91 SER A N 1
ATOM 643 C CA . SER A 1 91 ? -17.539 -35.421 5.383 1.00 53.25 91 SER A CA 1
ATOM 644 C C . SER A 1 91 ? -18.336 -36.026 6.534 1.00 53.25 91 SER A C 1
ATOM 646 O O . SER A 1 91 ? -18.965 -35.338 7.338 1.00 53.25 91 SER A O 1
ATOM 648 N N . LYS A 1 92 ? -18.303 -37.356 6.620 1.00 55.25 92 LYS A N 1
ATOM 649 C CA . LYS A 1 92 ? -18.654 -38.094 7.831 1.00 55.25 92 LYS A CA 1
ATOM 650 C C . LYS A 1 92 ? -17.565 -37.828 8.869 1.00 55.25 92 LYS A C 1
ATOM 652 O O . LYS A 1 92 ? -16.635 -38.612 9.025 1.00 55.25 92 LYS A O 1
ATOM 657 N N . LEU A 1 93 ? -17.664 -36.694 9.558 1.00 55.03 93 LEU A N 1
ATOM 658 C CA . LEU A 1 93 ? -16.925 -36.479 10.797 1.00 55.03 93 LEU A CA 1
ATOM 659 C C . LEU A 1 93 ? -17.319 -37.588 11.774 1.00 55.03 93 LEU A C 1
ATOM 661 O O . LEU A 1 93 ? -18.505 -37.830 12.005 1.00 55.03 93 LEU A O 1
ATOM 665 N N . ASN A 1 94 ? -16.322 -38.268 12.336 1.00 61.28 94 ASN A N 1
ATOM 666 C CA . ASN A 1 94 ? -16.549 -39.293 13.344 1.00 61.28 94 ASN A CA 1
ATOM 667 C C . ASN A 1 94 ? -17.288 -38.635 14.532 1.00 61.28 94 ASN A C 1
ATOM 669 O O . ASN A 1 94 ? -16.804 -37.625 15.057 1.00 61.28 94 ASN A O 1
ATOM 673 N N . PRO A 1 95 ? -18.454 -39.146 14.971 1.00 67.38 95 PRO A N 1
ATOM 674 C CA . PRO A 1 95 ? -19.314 -38.456 15.940 1.00 67.38 95 PRO A CA 1
ATOM 675 C C . PRO A 1 95 ? -18.621 -38.199 17.288 1.00 67.38 95 PRO A C 1
ATOM 677 O O . PRO A 1 95 ? -18.954 -37.244 17.988 1.00 67.38 95 PRO A O 1
ATOM 680 N N . GLU A 1 96 ? -17.618 -39.004 17.636 1.00 69.06 96 GLU A N 1
ATOM 681 C CA . GLU A 1 96 ? -16.806 -38.829 18.843 1.00 69.06 96 GLU A CA 1
ATOM 682 C C . GLU A 1 96 ? -15.852 -37.623 18.766 1.00 69.06 96 GLU A C 1
ATOM 684 O O . GLU A 1 96 ? -15.709 -36.877 19.735 1.00 69.06 96 GLU A O 1
ATOM 689 N N . GLU A 1 97 ? -15.260 -37.343 17.604 1.00 70.56 97 GLU A N 1
ATOM 690 C CA . GLU A 1 97 ? -14.377 -36.182 17.430 1.00 70.56 97 GLU A CA 1
ATOM 691 C C . GLU A 1 97 ? -15.160 -34.865 17.467 1.00 70.56 97 GLU A C 1
ATOM 693 O O . GLU A 1 97 ? -14.700 -33.875 18.045 1.00 70.56 97 GLU A O 1
ATOM 698 N N . ALA A 1 98 ? -16.378 -34.860 16.916 1.00 70.75 98 ALA A N 1
ATOM 699 C CA . ALA A 1 98 ? -17.283 -33.717 16.990 1.00 70.75 98 ALA A CA 1
ATOM 700 C C . ALA A 1 98 ? -17.690 -33.412 18.443 1.00 70.75 98 ALA A C 1
ATOM 702 O O . ALA A 1 98 ? -17.625 -32.257 18.870 1.00 70.75 98 ALA A O 1
ATOM 703 N N . LYS A 1 99 ? -18.032 -34.442 19.234 1.00 77.25 99 LYS A N 1
ATOM 704 C CA . LYS A 1 99 ? -18.353 -34.294 20.665 1.00 77.25 99 LYS A CA 1
ATOM 705 C C . LYS A 1 99 ? -17.177 -33.740 21.466 1.00 77.25 99 LYS A C 1
ATOM 707 O O . LYS A 1 99 ? -17.379 -32.864 22.309 1.00 77.25 99 LYS A O 1
ATOM 712 N N . ASN A 1 100 ? -15.961 -34.215 21.199 1.00 79.69 100 ASN A N 1
ATOM 713 C CA . ASN A 1 100 ? -14.763 -33.747 21.896 1.00 79.69 100 ASN A CA 1
ATOM 714 C C . ASN A 1 100 ? -14.476 -32.270 21.590 1.00 79.69 100 ASN A C 1
ATOM 716 O O . ASN A 1 100 ? -14.362 -31.470 22.519 1.00 79.69 100 ASN A O 1
ATOM 720 N N . LYS A 1 101 ? -14.517 -31.866 20.313 1.00 79.94 101 LYS A N 1
ATOM 721 C CA . LYS A 1 101 ? -14.377 -30.452 19.919 1.00 79.94 101 LYS A CA 1
ATOM 722 C C . LYS A 1 101 ? -15.446 -29.557 20.557 1.00 79.94 101 LYS A C 1
ATOM 724 O O . LYS A 1 101 ? -15.156 -28.424 20.944 1.00 79.94 101 LYS A O 1
ATOM 729 N N . LEU A 1 102 ? -16.679 -30.048 20.690 1.00 80.69 102 LEU A N 1
ATOM 730 C CA . LEU A 1 102 ? -17.775 -29.296 21.307 1.00 80.69 102 LEU A CA 1
ATOM 731 C C . LEU A 1 102 ? -17.582 -29.126 22.822 1.00 80.69 102 LEU A C 1
ATOM 733 O O . LEU A 1 102 ? -17.822 -28.041 23.353 1.00 80.69 102 LEU A O 1
ATOM 737 N N . ARG A 1 103 ? -17.093 -30.165 23.514 1.00 85.94 103 ARG A N 1
ATOM 738 C CA . ARG A 1 103 ? -16.720 -30.089 24.938 1.00 85.94 103 ARG A CA 1
ATOM 739 C C . ARG A 1 103 ? -15.607 -29.074 25.174 1.00 85.94 103 ARG A C 1
ATOM 741 O O . ARG A 1 103 ? -15.698 -28.295 26.122 1.00 85.94 103 ARG A O 1
ATOM 748 N N . ASP A 1 104 ? -14.607 -29.038 24.301 1.00 85.62 104 ASP A N 1
ATOM 749 C CA . ASP A 1 104 ? -13.505 -28.079 24.405 1.00 85.62 104 ASP A CA 1
ATOM 750 C C . ASP A 1 104 ? -13.972 -26.639 24.170 1.0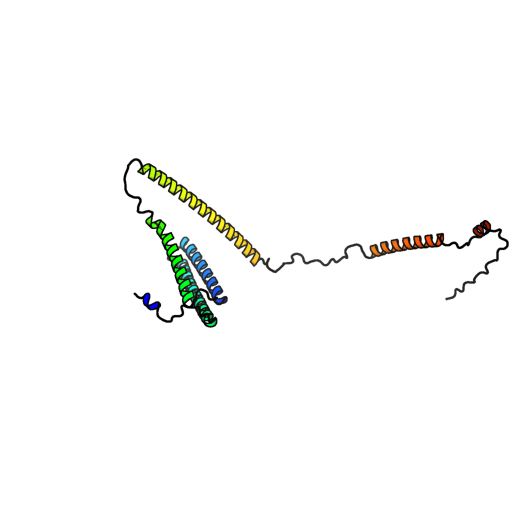0 85.62 104 ASP A C 1
ATOM 752 O O . ASP A 1 104 ? -13.606 -25.740 24.929 1.00 85.62 104 ASP A O 1
ATOM 756 N N . LYS A 1 105 ? -14.840 -26.411 23.173 1.00 83.44 105 LYS A N 1
ATOM 757 C CA . LYS A 1 105 ? -15.470 -25.097 22.952 1.00 83.44 105 LYS A CA 1
ATOM 758 C C . LYS A 1 105 ? -16.281 -24.652 24.170 1.00 83.44 105 LYS A C 1
ATOM 760 O O . LYS A 1 105 ? -16.130 -23.514 24.605 1.00 83.44 105 LYS A O 1
ATOM 765 N N . LYS A 1 106 ? -17.078 -25.550 24.761 1.00 90.25 106 LYS A N 1
ATOM 766 C CA . LYS A 1 106 ? -17.858 -25.245 25.968 1.00 90.25 106 LYS A CA 1
ATOM 767 C C . LYS A 1 106 ? -16.955 -24.843 27.138 1.00 90.25 106 LYS A C 1
ATOM 769 O O . LYS A 1 106 ? -17.185 -23.807 27.744 1.00 90.25 106 LYS A O 1
ATOM 774 N N . ARG A 1 107 ? -15.879 -25.596 27.393 1.00 90.12 107 ARG A N 1
ATOM 775 C CA . ARG A 1 107 ? -14.903 -25.267 28.448 1.00 90.12 107 ARG A CA 1
ATOM 776 C C . ARG A 1 107 ? -14.260 -23.894 28.256 1.00 90.12 107 ARG A C 1
ATOM 778 O O . ARG A 1 107 ? -14.071 -23.180 29.234 1.00 90.12 107 ARG A O 1
ATOM 785 N N . LYS A 1 108 ? -13.926 -23.522 27.015 1.00 88.88 108 LYS A N 1
ATOM 786 C CA . LYS A 1 108 ? -13.374 -22.193 26.707 1.00 88.88 108 LYS A CA 1
ATOM 787 C C . LYS A 1 108 ? -14.374 -21.077 27.006 1.00 88.88 108 LYS A C 1
ATOM 789 O O . LYS A 1 108 ? -13.997 -20.095 27.634 1.00 88.88 108 LYS A O 1
ATOM 794 N N . ILE A 1 109 ? -15.633 -21.254 26.605 1.00 89.06 109 ILE A N 1
ATOM 795 C CA . ILE A 1 109 ? -16.702 -20.279 26.865 1.00 89.06 109 ILE A CA 1
ATOM 796 C C . ILE A 1 109 ? -16.962 -20.151 28.372 1.00 89.06 109 ILE A C 1
ATOM 798 O O . ILE A 1 109 ? -17.008 -19.038 28.884 1.00 89.06 109 ILE A O 1
ATOM 802 N N . ASP A 1 110 ? -17.051 -21.267 29.099 1.00 88.81 110 ASP A N 1
ATOM 803 C CA . ASP A 1 110 ? -17.256 -21.260 30.553 1.00 88.81 110 ASP A CA 1
ATOM 804 C C . ASP A 1 110 ? -16.097 -20.549 31.282 1.00 88.81 110 ASP A C 1
ATOM 806 O O . ASP A 1 110 ? -16.319 -19.798 32.234 1.00 88.81 110 ASP A O 1
ATOM 810 N N . ALA A 1 111 ? -14.856 -20.726 30.813 1.00 86.56 111 ALA A N 1
ATOM 811 C CA . ALA A 1 111 ? -13.693 -20.018 31.347 1.00 86.56 111 ALA A CA 1
ATOM 812 C C . ALA A 1 111 ? -13.745 -18.504 31.067 1.00 86.56 111 ALA A C 1
ATOM 814 O O . ALA A 1 111 ? -13.422 -17.710 31.952 1.00 86.56 111 ALA A O 1
ATOM 815 N N . GLU A 1 112 ? -14.183 -18.098 29.872 1.00 86.50 112 GLU A N 1
ATOM 816 C CA . GLU A 1 112 ? -14.352 -16.686 29.515 1.00 86.50 112 GLU A CA 1
ATOM 817 C C . GLU A 1 112 ? -15.466 -16.022 30.341 1.00 86.50 112 GLU A C 1
ATOM 819 O O . GLU A 1 112 ? -15.281 -14.916 30.851 1.00 86.50 112 GLU A O 1
ATOM 824 N N . ILE A 1 113 ? -16.592 -16.713 30.548 1.00 85.19 113 ILE A N 1
ATOM 825 C CA . ILE A 1 113 ? -17.687 -16.244 31.410 1.00 85.19 113 ILE A CA 1
ATOM 826 C C . ILE A 1 113 ? -17.190 -16.084 32.849 1.00 85.19 113 ILE A C 1
ATOM 828 O O . ILE A 1 113 ? -17.360 -15.019 33.438 1.00 85.19 113 ILE A O 1
ATOM 832 N N . ALA A 1 114 ? -16.493 -17.082 33.399 1.00 83.00 114 ALA A N 1
ATOM 833 C CA . ALA A 1 114 ? -15.941 -16.998 34.751 1.00 83.00 114 ALA A CA 1
ATOM 834 C C . ALA A 1 114 ? -14.930 -15.846 34.907 1.00 83.00 114 ALA A C 1
ATOM 836 O O . ALA A 1 114 ? -14.850 -15.223 35.967 1.00 83.00 114 ALA A O 1
ATOM 837 N N . GLN A 1 115 ? -14.155 -15.537 33.864 1.00 79.06 115 GLN A N 1
ATOM 838 C CA . GLN A 1 115 ? -13.237 -14.399 33.865 1.00 79.06 115 GLN A CA 1
ATOM 839 C C . GLN A 1 115 ? -13.981 -13.057 33.831 1.00 79.06 115 GLN A C 1
ATOM 841 O O . GLN A 1 115 ? -13.564 -12.120 34.511 1.00 79.06 115 GLN A O 1
ATOM 846 N N . ARG A 1 116 ? -15.094 -12.976 33.093 1.00 78.50 116 ARG A N 1
ATOM 847 C CA . ARG A 1 116 ? -15.963 -11.792 33.028 1.00 78.50 116 ARG A CA 1
ATOM 848 C C . ARG A 1 116 ? -16.816 -11.595 34.288 1.00 78.50 116 ARG A C 1
ATOM 850 O O . ARG A 1 116 ? -17.123 -10.455 34.615 1.00 78.50 116 ARG A O 1
ATOM 857 N N . GLU A 1 117 ? -17.146 -12.654 35.029 1.00 73.44 117 GLU A N 1
ATOM 858 C CA . GLU A 1 117 ? -17.915 -12.566 36.285 1.00 73.44 117 GLU A CA 1
ATOM 859 C C . GLU A 1 117 ? -17.061 -12.259 37.530 1.00 73.44 117 GLU A C 1
ATOM 861 O O . GLU A 1 117 ? -17.547 -11.646 38.483 1.00 73.44 117 GLU A O 1
ATOM 866 N N . LYS A 1 118 ? -15.773 -12.628 37.544 1.00 66.19 118 LYS A N 1
ATOM 867 C CA . LYS A 1 118 ? -14.845 -12.303 38.647 1.00 66.19 118 LYS A CA 1
ATOM 868 C C . LYS A 1 118 ? -14.758 -10.811 39.030 1.00 66.19 118 LYS A C 1
ATOM 870 O O . LYS A 1 118 ? -14.670 -10.551 40.231 1.00 66.19 118 LYS A O 1
ATOM 875 N N . PRO A 1 119 ? -14.801 -9.823 38.114 1.00 57.16 119 PRO A N 1
ATOM 876 C CA . PRO A 1 119 ? -14.822 -8.412 38.506 1.00 57.16 119 PRO A CA 1
ATOM 877 C C . PRO A 1 119 ? -16.139 -7.952 39.156 1.00 57.16 119 PRO A C 1
ATOM 879 O O . PRO A 1 119 ? -16.129 -6.914 39.809 1.00 57.16 119 PRO A O 1
ATOM 882 N N . ALA A 1 120 ? -17.246 -8.700 39.040 1.00 54.84 120 ALA A N 1
ATOM 883 C CA . ALA A 1 120 ? -18.532 -8.308 39.628 1.00 54.84 120 ALA A CA 1
ATOM 884 C C . ALA A 1 120 ? -18.668 -8.708 41.112 1.00 54.84 120 ALA A C 1
ATOM 886 O O . ALA A 1 120 ? -19.225 -7.952 41.897 1.00 54.84 120 ALA A O 1
ATOM 887 N N . LYS A 1 121 ? -18.107 -9.853 41.533 1.00 52.28 121 LYS A N 1
ATOM 888 C CA . LYS A 1 121 ? -18.204 -10.328 42.935 1.00 52.28 121 LYS A CA 1
ATOM 889 C C . LYS A 1 121 ? -17.128 -9.782 43.881 1.00 52.28 121 LYS A C 1
ATOM 891 O O . LYS A 1 121 ? -17.284 -9.865 45.091 1.00 52.28 121 LYS A O 1
ATOM 896 N N . GLY A 1 122 ? -16.035 -9.220 43.361 1.00 48.50 122 GLY A N 1
ATOM 897 C CA . GLY A 1 122 ? -14.958 -8.651 44.187 1.00 48.50 122 GLY A CA 1
ATOM 898 C C . GLY A 1 122 ? -15.246 -7.255 44.759 1.00 48.50 122 GLY A C 1
ATOM 899 O O . GLY A 1 122 ? -14.436 -6.749 45.535 1.00 48.50 122 GLY A O 1
ATOM 900 N N . ALA A 1 123 ? -16.357 -6.627 44.360 1.00 51.97 123 ALA A N 1
ATOM 901 C CA . ALA A 1 123 ? -16.721 -5.265 44.753 1.00 51.97 123 ALA A CA 1
ATOM 902 C C . ALA A 1 123 ? -17.714 -5.192 45.931 1.00 51.97 123 ALA A C 1
ATOM 904 O O . ALA A 1 123 ? -17.821 -4.134 46.541 1.00 51.97 123 ALA A O 1
ATOM 905 N N . GLU A 1 124 ? -18.400 -6.285 46.284 1.00 50.41 124 GLU A N 1
ATOM 906 C CA . GLU A 1 124 ? -19.466 -6.265 47.306 1.00 50.41 124 GLU A CA 1
ATOM 907 C C . GLU A 1 124 ? -18.993 -6.663 48.722 1.00 50.41 124 GLU A C 1
ATOM 909 O O . GLU A 1 124 ? -19.645 -6.316 49.700 1.00 50.41 124 GLU A O 1
ATOM 914 N N . ASP A 1 125 ? -17.828 -7.305 48.873 1.00 48.00 125 ASP A N 1
ATOM 915 C CA . ASP A 1 125 ? -17.397 -7.918 50.150 1.00 48.00 125 ASP A CA 1
ATOM 916 C C . ASP A 1 125 ? -16.457 -7.054 51.026 1.00 48.00 125 ASP A C 1
ATOM 918 O O . ASP A 1 125 ? -15.854 -7.543 51.982 1.00 48.00 125 ASP A O 1
ATOM 922 N N . LYS A 1 126 ? -16.287 -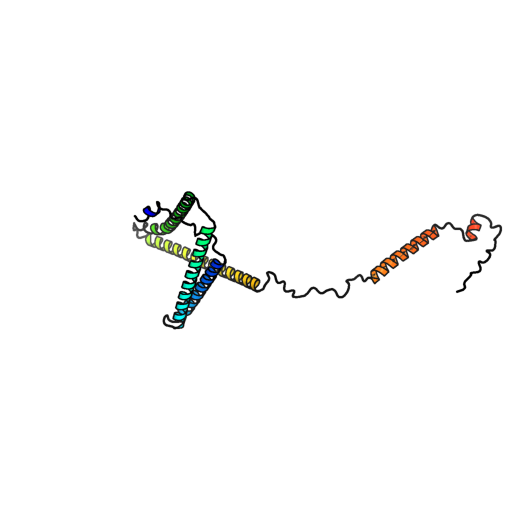5.755 50.733 1.00 51.94 126 LYS A N 1
ATOM 923 C CA . LYS A 1 126 ? -15.363 -4.862 51.481 1.00 51.94 126 LYS A CA 1
ATOM 924 C C . LYS A 1 126 ? -16.042 -3.718 52.241 1.00 51.94 126 LYS A C 1
ATOM 926 O O . LYS A 1 126 ? -15.417 -2.692 52.498 1.00 51.94 126 LYS A O 1
ATOM 931 N N . SER A 1 127 ? -17.295 -3.898 52.646 1.00 45.66 127 SER A N 1
ATOM 932 C CA . SER A 1 127 ? -18.074 -2.878 53.361 1.00 45.66 127 SER A CA 1
ATOM 933 C C . SER A 1 127 ? -18.484 -3.345 54.760 1.00 45.66 127 SER A C 1
ATOM 935 O O . SER A 1 127 ? -19.667 -3.476 55.045 1.00 45.66 127 SER A O 1
ATOM 937 N N . ALA A 1 128 ? -17.524 -3.609 55.651 1.00 47.97 128 ALA A N 1
ATOM 938 C CA . ALA A 1 128 ? -17.821 -3.774 57.078 1.00 47.97 128 ALA A CA 1
ATOM 939 C C . ALA A 1 128 ? -16.589 -3.506 57.960 1.00 47.97 128 ALA A C 1
ATOM 941 O O . ALA A 1 128 ? -15.779 -4.405 58.171 1.00 47.97 128 ALA A O 1
ATOM 942 N N . THR A 1 129 ? -16.444 -2.269 58.461 1.00 46.16 129 THR A N 1
ATOM 943 C CA . THR A 1 129 ? -16.132 -1.877 59.864 1.00 46.16 129 THR A CA 1
ATOM 944 C C . THR A 1 129 ? -15.759 -0.376 59.894 1.00 46.16 129 THR A C 1
ATOM 946 O O . THR A 1 129 ? -14.866 0.013 59.143 1.00 46.16 129 THR A O 1
ATOM 949 N N . PRO A 1 130 ? -16.395 0.478 60.726 1.00 52.97 130 PRO A N 1
ATOM 950 C CA . PRO A 1 130 ? -16.177 1.926 60.710 1.00 52.97 130 PRO A CA 1
ATOM 951 C C . PRO A 1 130 ? -15.089 2.380 61.698 1.00 52.97 130 PRO A C 1
ATOM 953 O O . PRO A 1 130 ? -15.099 1.997 62.869 1.00 52.97 130 PRO A O 1
ATOM 956 N N . ALA A 1 131 ? -14.192 3.258 61.238 1.00 46.22 131 ALA A N 1
ATOM 957 C CA . ALA A 1 131 ? -13.303 4.069 62.073 1.00 46.22 131 ALA A CA 1
ATOM 958 C C . ALA A 1 131 ? -13.163 5.477 61.442 1.00 46.22 131 ALA A C 1
ATOM 960 O O . ALA A 1 131 ? -12.700 5.593 60.304 1.00 46.22 131 ALA A O 1
ATOM 961 N N . PRO A 1 132 ? -13.536 6.563 62.149 1.00 50.12 132 PRO A N 1
ATOM 962 C CA . PRO A 1 132 ? -13.837 7.859 61.523 1.00 50.12 132 PRO A CA 1
ATOM 963 C C . PRO A 1 132 ? -12.616 8.688 61.083 1.00 50.12 132 PRO A C 1
ATOM 965 O O . PRO A 1 132 ? -12.785 9.765 60.529 1.00 50.12 132 PRO A O 1
ATOM 968 N N . ALA A 1 133 ? -11.384 8.213 61.294 1.00 51.47 133 ALA A N 1
ATOM 969 C CA . ALA A 1 133 ? -10.166 8.902 60.838 1.00 51.47 133 ALA A CA 1
ATOM 970 C C . ALA A 1 133 ? -9.538 8.271 59.579 1.00 51.47 133 ALA A C 1
ATOM 972 O O . ALA A 1 133 ? -8.680 8.875 58.940 1.00 51.47 133 ALA A O 1
ATOM 973 N N . THR A 1 134 ? -9.962 7.061 59.206 1.00 57.12 134 THR A N 1
ATOM 974 C CA . THR A 1 134 ? -9.454 6.332 58.034 1.00 57.12 134 THR A CA 1
ATOM 975 C C . THR A 1 134 ? -10.335 6.494 56.800 1.00 57.12 134 THR A C 1
ATOM 977 O O . THR A 1 134 ? -9.839 6.304 55.695 1.00 57.12 134 THR A O 1
ATOM 980 N N . GLU A 1 135 ? -11.608 6.871 56.944 1.00 60.75 135 GLU A N 1
ATOM 981 C CA . GLU A 1 135 ? -12.542 7.013 55.813 1.00 60.75 135 GLU A CA 1
ATOM 982 C C . GLU A 1 135 ? -12.142 8.143 54.854 1.00 60.75 135 GLU A C 1
ATOM 984 O O . GLU A 1 135 ? -12.100 7.916 53.649 1.00 60.75 135 GLU A O 1
ATOM 989 N N . GLU A 1 136 ? -11.739 9.307 55.373 1.00 66.31 136 GLU A N 1
ATOM 990 C CA . GLU A 1 136 ? -11.229 10.439 54.578 1.00 66.31 136 GLU A CA 1
ATOM 991 C C . GLU A 1 136 ? -9.926 10.076 53.842 1.00 66.31 136 GLU A C 1
ATOM 993 O O . GLU A 1 136 ? -9.765 10.329 52.652 1.00 66.31 136 GLU A O 1
ATOM 998 N N . ALA A 1 137 ? -8.989 9.402 54.516 1.00 69.12 137 ALA A N 1
ATOM 999 C CA . ALA A 1 137 ? -7.754 8.948 53.877 1.00 69.12 137 ALA A CA 1
ATOM 1000 C C . ALA A 1 137 ? -8.026 7.875 52.803 1.00 69.12 137 ALA A C 1
ATOM 1002 O O . ALA A 1 137 ? -7.400 7.872 51.744 1.00 69.12 137 ALA A O 1
ATOM 1003 N N . THR A 1 138 ? -8.989 6.983 53.048 1.00 75.44 138 THR A N 1
ATOM 1004 C CA . THR A 1 138 ? -9.379 5.930 52.098 1.00 75.44 138 THR A CA 1
ATOM 1005 C C . THR A 1 138 ? -10.138 6.512 50.904 1.00 75.44 138 THR A C 1
ATOM 1007 O O . THR A 1 138 ? -9.937 6.054 49.779 1.00 75.44 138 THR A O 1
ATOM 1010 N N . SER A 1 139 ? -10.958 7.548 51.111 1.00 76.44 139 SER A N 1
ATOM 1011 C CA . SER A 1 139 ? -11.672 8.246 50.038 1.00 76.44 139 SER A CA 1
ATOM 1012 C C . SER A 1 139 ? -10.711 9.036 49.147 1.00 76.44 139 SER A C 1
ATOM 1014 O O . SER A 1 139 ? -10.821 8.946 47.926 1.00 76.44 139 SER A O 1
ATOM 1016 N N . ILE A 1 140 ? -9.705 9.704 49.725 1.00 81.38 140 ILE A N 1
ATOM 1017 C CA . ILE A 1 140 ? -8.653 10.415 48.981 1.00 81.38 140 ILE A CA 1
ATOM 1018 C C . ILE A 1 140 ? -7.809 9.436 48.155 1.00 81.38 140 ILE A C 1
ATOM 1020 O O . ILE A 1 140 ? -7.590 9.665 46.968 1.00 81.38 140 ILE A O 1
ATOM 1024 N N . VAL A 1 141 ? -7.379 8.309 48.735 1.00 84.25 141 VAL A N 1
ATOM 1025 C CA . VAL A 1 141 ? -6.628 7.275 47.995 1.00 84.25 141 VAL A CA 1
ATOM 1026 C C . VAL A 1 141 ? -7.490 6.640 46.897 1.00 84.25 141 VAL A C 1
ATOM 1028 O O . VAL A 1 141 ? -6.995 6.349 45.804 1.00 84.25 141 VAL A O 1
ATOM 1031 N N . GLY A 1 142 ? -8.787 6.450 47.151 1.00 87.12 142 GLY A N 1
ATOM 1032 C CA . GLY A 1 142 ? -9.751 6.001 46.149 1.00 87.12 142 GLY A CA 1
ATOM 1033 C C . GLY A 1 142 ? -9.893 6.995 44.996 1.00 87.12 142 GLY A C 1
ATOM 1034 O O . GLY A 1 142 ? -9.874 6.586 43.832 1.00 87.12 142 GLY A O 1
ATOM 1035 N N . LEU A 1 143 ? -9.955 8.292 45.308 1.00 90.31 143 LEU A N 1
ATOM 1036 C CA . LEU A 1 143 ? -10.041 9.367 44.326 1.00 90.31 143 LEU A CA 1
ATOM 1037 C C . LEU A 1 143 ? -8.770 9.442 43.472 1.00 90.31 143 LEU A C 1
ATOM 1039 O O . LEU A 1 143 ? -8.872 9.427 42.248 1.00 90.31 143 LEU A O 1
ATOM 1043 N N . GLU A 1 144 ? -7.589 9.398 44.090 1.00 91.38 144 GLU A N 1
ATOM 1044 C CA . GLU A 1 144 ? -6.295 9.373 43.393 1.00 91.38 144 GLU A CA 1
ATOM 1045 C C . GLU A 1 144 ? -6.184 8.152 42.467 1.00 91.38 144 GLU A C 1
ATOM 1047 O O . GLU A 1 144 ? -5.812 8.258 41.298 1.00 91.38 144 GLU A O 1
ATOM 1052 N N . THR A 1 145 ? -6.603 6.979 42.953 1.00 93.00 145 THR A N 1
ATOM 1053 C CA . THR A 1 145 ? -6.618 5.749 42.150 1.00 93.00 145 THR A CA 1
ATOM 1054 C C . THR A 1 145 ? -7.582 5.866 40.970 1.00 93.00 145 THR A C 1
ATOM 1056 O O . THR A 1 145 ? -7.267 5.421 39.864 1.00 93.00 145 THR A O 1
ATOM 1059 N N . SER A 1 146 ? -8.762 6.455 41.182 1.00 89.81 146 SER A N 1
ATOM 1060 C CA . SER A 1 146 ? -9.749 6.668 40.120 1.00 89.81 146 SER A CA 1
ATOM 1061 C C . SER A 1 146 ? -9.252 7.663 39.068 1.00 89.81 146 SER A C 1
ATOM 1063 O O . SER A 1 146 ? -9.424 7.426 37.874 1.00 89.81 146 SER A O 1
ATOM 1065 N N . TRP A 1 147 ? -8.550 8.716 39.495 1.00 94.75 147 TRP A N 1
ATOM 1066 C CA . TRP A 1 147 ? -7.956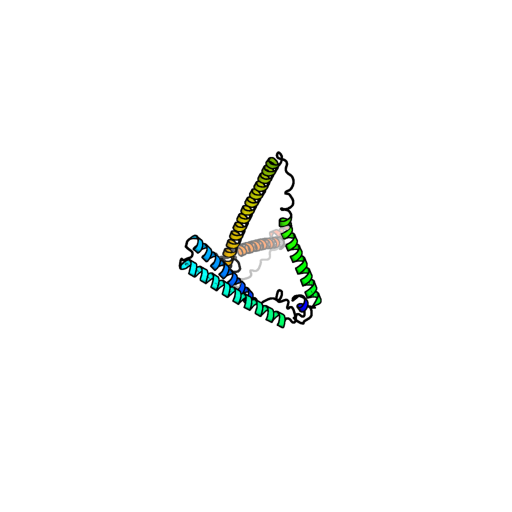 9.712 38.613 1.00 94.75 147 TRP A CA 1
ATOM 1067 C C . TRP A 1 147 ? -6.812 9.123 37.785 1.00 94.75 147 TRP A C 1
ATOM 1069 O O . TRP A 1 147 ? -6.770 9.311 36.570 1.00 94.75 147 TRP A O 1
ATOM 1079 N N . ALA A 1 148 ? -5.937 8.326 38.405 1.00 96.06 148 ALA A N 1
ATOM 1080 C CA . ALA A 1 148 ? -4.862 7.626 37.706 1.00 96.06 148 ALA A CA 1
ATOM 1081 C C . ALA A 1 148 ? -5.399 6.645 36.649 1.00 96.06 148 ALA A C 1
ATOM 1083 O O . ALA A 1 148 ? -4.856 6.570 35.544 1.00 96.06 148 ALA A O 1
ATOM 1084 N N . ARG A 1 149 ? -6.489 5.924 36.956 1.00 95.62 149 ARG A N 1
ATOM 1085 C CA . ARG A 1 149 ? -7.180 5.059 35.983 1.00 95.62 149 ARG A CA 1
ATOM 1086 C C . ARG A 1 149 ? -7.744 5.870 34.823 1.00 95.62 149 ARG A C 1
ATOM 1088 O O . ARG A 1 149 ? -7.417 5.576 33.682 1.00 95.62 149 ARG A O 1
ATOM 1095 N N . LEU A 1 150 ? -8.496 6.933 35.109 1.00 96.56 150 LEU A N 1
ATOM 1096 C CA . LEU A 1 150 ? -9.097 7.771 34.072 1.00 96.56 150 LEU A CA 1
ATOM 1097 C C . LEU A 1 150 ? -8.039 8.429 33.174 1.00 96.56 150 LEU A C 1
ATOM 1099 O O . LEU A 1 150 ? -8.210 8.498 31.961 1.00 96.56 150 LEU A O 1
ATOM 1103 N N . SER A 1 151 ? -6.925 8.879 33.752 1.00 95.50 151 SER A N 1
ATOM 1104 C CA . SER A 1 151 ? -5.801 9.454 33.006 1.00 95.50 151 SER A CA 1
ATOM 1105 C C . SER A 1 151 ? -5.172 8.434 32.052 1.00 95.50 151 SER A C 1
ATOM 1107 O O . SER A 1 151 ? -4.927 8.737 30.880 1.00 95.50 151 SER A O 1
ATOM 1109 N N . ARG A 1 152 ? -4.982 7.193 32.519 1.00 97.31 152 ARG A N 1
ATOM 1110 C CA . ARG A 1 152 ? -4.498 6.090 31.684 1.00 97.31 152 ARG A CA 1
ATOM 1111 C C . ARG A 1 152 ? -5.482 5.753 30.564 1.00 97.31 152 ARG A C 1
ATOM 1113 O O . ARG A 1 152 ? -5.046 5.635 29.424 1.00 97.31 152 ARG A O 1
ATOM 1120 N N . ASP A 1 153 ? -6.774 5.669 30.866 1.00 96.88 153 ASP A N 1
ATOM 1121 C CA . ASP A 1 153 ? -7.815 5.360 29.880 1.00 96.88 153 ASP A CA 1
ATOM 1122 C C . ASP A 1 153 ? -7.895 6.447 28.794 1.00 96.88 153 ASP A C 1
ATOM 1124 O O . ASP A 1 153 ? -7.992 6.143 27.606 1.00 96.88 153 ASP A O 1
ATOM 1128 N N . VAL A 1 154 ? -7.775 7.726 29.174 1.00 97.94 154 VAL A N 1
ATOM 1129 C CA . VAL A 1 154 ? -7.708 8.848 28.221 1.00 97.94 154 VAL A CA 1
ATOM 1130 C C . VAL A 1 154 ? -6.450 8.770 27.353 1.00 97.94 154 VAL A C 1
ATOM 1132 O O . VAL A 1 154 ? -6.524 9.034 26.152 1.00 97.94 154 VAL A O 1
ATOM 1135 N N . SER A 1 155 ? -5.299 8.413 27.931 1.00 95.81 155 SER A N 1
ATOM 1136 C CA . SER A 1 155 ? -4.063 8.211 27.165 1.00 95.81 155 SER A CA 1
ATOM 1137 C C . SER A 1 155 ? -4.213 7.066 26.163 1.00 95.81 155 SER A C 1
ATOM 1139 O O . SER A 1 155 ? -3.878 7.230 24.994 1.00 95.81 155 SER A O 1
ATOM 1141 N N . GLU A 1 156 ? -4.778 5.937 26.589 1.00 97.88 156 GLU A N 1
ATOM 1142 C CA . GLU A 1 156 ? -4.991 4.769 25.735 1.00 97.88 156 GLU A CA 1
ATOM 1143 C C . GLU A 1 156 ? -5.985 5.068 24.604 1.00 97.88 156 GLU A C 1
ATOM 1145 O O . GLU A 1 156 ? -5.733 4.722 23.451 1.00 97.88 156 GLU A O 1
ATOM 1150 N N . ALA A 1 157 ? -7.068 5.796 24.891 1.00 96.00 157 ALA A N 1
ATOM 1151 C CA . ALA A 1 157 ? -8.022 6.234 23.876 1.00 96.00 157 ALA A CA 1
ATOM 1152 C C . ALA A 1 157 ? -7.378 7.161 22.827 1.00 96.00 157 ALA A C 1
ATOM 1154 O O . ALA A 1 157 ? -7.656 7.034 21.632 1.00 96.00 157 ALA A O 1
ATOM 1155 N N . ARG A 1 158 ? -6.484 8.068 23.246 1.00 97.44 158 ARG A N 1
ATOM 1156 C CA . ARG A 1 158 ? -5.717 8.931 22.327 1.00 97.44 158 ARG A CA 1
ATOM 1157 C C . ARG A 1 158 ? -4.742 8.130 21.467 1.00 97.44 158 ARG A C 1
ATOM 1159 O O . ARG A 1 158 ? -4.637 8.379 20.263 1.00 97.44 158 ARG A O 1
ATOM 1166 N N . ASP A 1 159 ? -4.068 7.147 22.052 1.00 97.50 159 ASP A N 1
ATOM 1167 C CA . ASP A 1 159 ? -3.159 6.268 21.318 1.00 97.50 159 ASP A CA 1
ATOM 1168 C C . ASP A 1 159 ? -3.912 5.418 20.290 1.00 97.50 159 ASP A C 1
ATOM 1170 O O . ASP A 1 159 ? -3.466 5.302 19.145 1.00 97.50 159 ASP A O 1
ATOM 1174 N N . GLN A 1 160 ? -5.080 4.882 20.656 1.00 97.12 160 GLN A N 1
ATOM 1175 C CA . GLN A 1 160 ? -5.955 4.152 19.737 1.00 97.12 160 GLN A CA 1
ATOM 1176 C C . GLN A 1 160 ? -6.452 5.049 18.600 1.00 97.12 160 GLN A C 1
ATOM 1178 O O . GLN A 1 160 ? -6.359 4.653 17.440 1.00 97.12 160 GLN A O 1
ATOM 1183 N N . MET A 1 161 ? -6.903 6.273 18.892 1.00 97.94 161 MET A N 1
ATOM 1184 C CA . MET A 1 161 ? -7.298 7.241 17.862 1.00 97.94 161 MET A CA 1
ATOM 1185 C C . MET A 1 161 ? -6.154 7.495 16.872 1.00 97.94 161 MET A C 1
ATOM 1187 O O . MET A 1 161 ? -6.343 7.372 15.664 1.00 97.94 161 MET A O 1
ATOM 1191 N N . THR A 1 162 ? -4.944 7.740 17.378 1.00 96.31 162 THR A N 1
ATOM 1192 C CA . THR A 1 162 ? -3.767 7.976 16.529 1.00 96.31 162 THR A CA 1
ATOM 1193 C C . THR A 1 162 ? -3.413 6.734 15.696 1.00 96.31 162 THR A C 1
ATOM 1195 O O . THR A 1 162 ? -2.991 6.840 14.545 1.00 96.31 162 THR A O 1
ATOM 1198 N N . GLN A 1 163 ? -3.579 5.527 16.247 1.00 97.31 163 GLN A N 1
ATOM 1199 C CA . GLN A 1 163 ? -3.399 4.277 15.500 1.00 97.31 163 GLN A CA 1
ATOM 1200 C C . GLN A 1 163 ? -4.435 4.119 14.384 1.00 97.31 163 GLN A C 1
ATOM 1202 O O . GLN A 1 163 ? -4.064 3.754 13.268 1.00 97.31 163 GLN A O 1
ATOM 1207 N N . LEU A 1 164 ? -5.707 4.418 14.658 1.00 97.75 164 LEU A N 1
ATOM 1208 C CA . LEU A 1 164 ? -6.784 4.361 13.671 1.00 97.75 164 LEU A CA 1
ATOM 1209 C C . LEU A 1 164 ? -6.551 5.360 12.537 1.00 97.75 164 LEU A C 1
ATOM 1211 O O . LEU A 1 164 ? -6.676 4.984 11.376 1.00 97.75 164 LEU A O 1
ATOM 1215 N N . GLU A 1 165 ? -6.144 6.590 12.851 1.00 97.38 165 GLU A N 1
ATOM 1216 C CA . GLU A 1 165 ? -5.800 7.602 11.846 1.00 97.38 165 GLU A CA 1
ATOM 1217 C C . GLU A 1 165 ? -4.638 7.149 10.957 1.00 97.38 165 GLU A C 1
ATOM 1219 O O . GLU A 1 165 ? -4.724 7.239 9.731 1.00 97.38 165 GLU A O 1
ATOM 1224 N N . ARG A 1 166 ? -3.572 6.589 11.547 1.00 96.12 166 ARG A N 1
ATOM 1225 C CA . ARG A 1 166 ? -2.445 6.039 10.776 1.00 96.12 166 ARG A CA 1
ATOM 1226 C C . ARG A 1 166 ? -2.869 4.879 9.881 1.00 96.12 166 ARG A C 1
ATOM 1228 O O . ARG A 1 166 ? -2.443 4.817 8.729 1.00 96.12 166 ARG A O 1
ATOM 1235 N N . ASN A 1 167 ? -3.697 3.970 10.390 1.00 96.00 167 ASN A N 1
ATOM 1236 C CA . ASN A 1 167 ? -4.192 2.829 9.622 1.00 96.00 167 ASN A CA 1
ATOM 1237 C C . ASN A 1 167 ? -5.120 3.280 8.492 1.00 96.00 167 ASN A C 1
ATOM 1239 O O . ASN A 1 167 ? -5.007 2.773 7.381 1.00 96.00 167 ASN A O 1
ATOM 1243 N N . TYR A 1 168 ? -5.979 4.265 8.751 1.00 97.06 168 TYR A N 1
ATOM 1244 C CA . TYR A 1 168 ? -6.840 4.873 7.745 1.00 97.06 168 TYR A CA 1
ATOM 1245 C C . TYR A 1 168 ? -6.021 5.552 6.647 1.00 97.06 168 TYR A C 1
ATOM 1247 O O . TYR A 1 168 ? -6.247 5.298 5.468 1.00 97.06 168 TYR A O 1
ATOM 1255 N N . PHE A 1 169 ? -5.021 6.357 7.015 1.00 94.44 169 PHE A N 1
ATOM 1256 C CA . PHE A 1 169 ? -4.137 7.006 6.049 1.00 94.44 169 PHE A CA 1
ATOM 1257 C C . PHE A 1 169 ? -3.360 5.982 5.212 1.00 94.44 169 PHE A C 1
ATOM 1259 O O . PHE A 1 169 ? -3.274 6.107 3.993 1.00 94.44 169 PHE A O 1
ATOM 1266 N N . ARG A 1 170 ? -2.851 4.919 5.844 1.00 93.62 170 ARG A N 1
ATOM 1267 C CA . ARG A 1 170 ? -2.173 3.820 5.146 1.00 93.62 170 ARG A CA 1
ATOM 1268 C C . ARG A 1 170 ? -3.106 3.096 4.177 1.00 93.62 170 ARG A C 1
ATOM 1270 O O . ARG A 1 170 ? -2.724 2.899 3.030 1.00 93.62 170 ARG A O 1
ATOM 1277 N N . ALA A 1 171 ? -4.318 2.757 4.611 1.00 93.62 171 ALA A N 1
ATOM 1278 C CA . ALA A 1 171 ? -5.331 2.137 3.762 1.00 93.62 171 ALA A CA 1
ATOM 1279 C C . ALA A 1 171 ? -5.760 3.066 2.619 1.00 93.62 171 ALA A C 1
ATOM 1281 O O . ALA A 1 171 ? -5.998 2.598 1.514 1.00 93.62 171 ALA A O 1
ATOM 1282 N N . GLN A 1 172 ? -5.808 4.381 2.845 1.00 90.25 172 GLN A N 1
ATOM 1283 C CA . GLN A 1 172 ? -6.094 5.366 1.804 1.00 90.25 172 GLN A CA 1
ATOM 1284 C C . GLN A 1 172 ? -4.961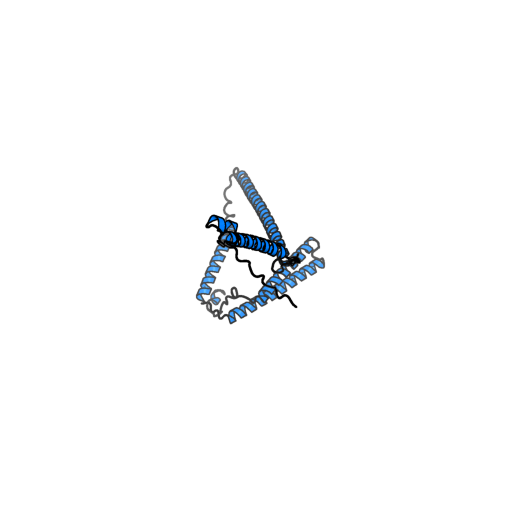 5.463 0.775 1.00 90.25 172 GLN A C 1
ATOM 1286 O O . GLN A 1 172 ? -5.247 5.560 -0.415 1.00 90.25 172 GLN A O 1
AT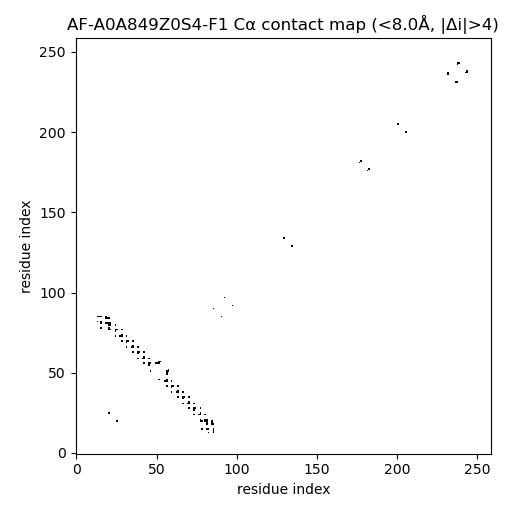OM 1291 N N . ILE A 1 173 ? -3.693 5.408 1.200 1.00 86.69 173 ILE A N 1
ATOM 1292 C CA . ILE A 1 173 ? -2.540 5.335 0.286 1.00 86.69 173 ILE A CA 1
ATOM 1293 C C . ILE A 1 173 ? -2.545 4.020 -0.494 1.00 86.69 173 ILE A C 1
ATOM 1295 O O . ILE A 1 173 ? -2.276 4.004 -1.688 1.00 86.69 173 ILE A O 1
ATOM 1299 N N . GLU A 1 174 ? -2.847 2.904 0.159 1.00 86.25 174 GLU A N 1
ATOM 1300 C CA . GLU A 1 174 ? -2.912 1.600 -0.500 1.00 86.25 174 GLU A CA 1
ATOM 1301 C C . GLU A 1 174 ? -4.084 1.530 -1.490 1.00 86.25 174 GLU A C 1
ATOM 1303 O O . GLU A 1 174 ? -3.918 1.083 -2.624 1.00 86.25 174 GLU A O 1
ATOM 1308 N N . ALA A 1 175 ? -5.246 2.064 -1.113 1.00 83.31 175 ALA A N 1
ATOM 1309 C CA . ALA A 1 175 ? -6.399 2.218 -1.992 1.00 83.31 175 ALA A CA 1
ATOM 1310 C C . ALA A 1 175 ? -6.101 3.161 -3.167 1.00 83.31 175 ALA A C 1
ATOM 1312 O O . ALA A 1 175 ? -6.481 2.860 -4.291 1.00 83.31 175 ALA A O 1
ATOM 1313 N N . SER A 1 176 ? -5.395 4.277 -2.955 1.00 74.81 176 SER A N 1
ATOM 1314 C CA . SER A 1 176 ? -5.019 5.188 -4.045 1.00 74.81 176 SER A CA 1
ATOM 1315 C C . SER A 1 176 ? -3.898 4.634 -4.928 1.00 74.81 176 SER A C 1
ATOM 1317 O O . SER A 1 176 ? -3.886 4.915 -6.121 1.00 74.81 176 SER A O 1
ATOM 1319 N N . SER A 1 177 ? -3.006 3.799 -4.392 1.00 68.25 177 SER A N 1
ATOM 1320 C CA . SER A 1 177 ? -1.970 3.089 -5.155 1.00 68.25 177 SER A CA 1
ATOM 1321 C C . SER A 1 177 ? -2.549 1.937 -5.987 1.00 68.25 177 SER A C 1
ATOM 1323 O O . SER A 1 177 ? -2.146 1.730 -7.133 1.00 68.25 177 SER A O 1
ATOM 1325 N N . SER A 1 178 ? -3.540 1.221 -5.444 1.00 64.25 178 SER A N 1
ATOM 1326 C CA . SER A 1 178 ? -4.280 0.170 -6.157 1.00 64.25 178 SER A CA 1
ATOM 1327 C C . SER A 1 178 ? -5.250 0.738 -7.198 1.00 64.25 178 SER A C 1
ATOM 1329 O O . SER A 1 178 ? -5.277 0.230 -8.315 1.00 64.25 178 SER A O 1
ATOM 1331 N N . LEU A 1 179 ? -5.975 1.830 -6.906 1.00 59.53 179 LEU A N 1
ATOM 1332 C CA . LEU A 1 179 ? -6.747 2.569 -7.923 1.00 59.53 179 LEU A CA 1
ATOM 1333 C C . LEU A 1 179 ? -5.836 3.254 -8.954 1.00 59.53 179 LEU A C 1
ATOM 1335 O O . LEU A 1 179 ? -6.217 3.386 -10.113 1.00 59.53 179 LEU A O 1
ATOM 1339 N N . GLY A 1 180 ? -4.650 3.701 -8.532 1.00 54.91 180 GLY A N 1
ATOM 1340 C CA . GLY A 1 180 ? -3.631 4.340 -9.365 1.00 54.91 180 GLY A CA 1
ATOM 1341 C C . GLY A 1 180 ? -2.766 3.369 -10.171 1.00 54.91 180 GLY A C 1
ATOM 1342 O O . GLY A 1 180 ? -1.901 3.824 -10.913 1.00 54.91 180 GLY A O 1
ATOM 1343 N N . GLY A 1 181 ? -2.991 2.056 -10.053 1.00 49.06 181 GLY A N 1
ATOM 1344 C CA . GLY A 1 181 ? -2.411 1.071 -10.962 1.00 49.06 181 GLY A CA 1
ATOM 1345 C C . GLY A 1 181 ? -0.892 0.906 -10.872 1.00 49.06 181 GLY A C 1
ATOM 1346 O O . GLY A 1 181 ? -0.263 0.647 -11.892 1.00 49.06 181 GLY A O 1
ATOM 1347 N N . TYR A 1 182 ? -0.282 0.981 -9.682 1.00 51.91 182 TYR A N 1
ATOM 1348 C CA . TYR A 1 182 ? 1.104 0.493 -9.520 1.00 51.91 182 TYR A CA 1
ATOM 1349 C C . TYR A 1 182 ? 1.202 -1.038 -9.408 1.00 51.91 182 TYR A C 1
ATOM 1351 O O . TYR A 1 182 ? 2.299 -1.588 -9.320 1.00 51.91 182 TYR A O 1
ATOM 1359 N N . SER A 1 183 ? 0.069 -1.742 -9.473 1.00 51.69 183 SER A N 1
ATOM 1360 C CA . SER A 1 183 ? 0.008 -3.154 -9.836 1.00 51.69 183 SER A CA 1
ATOM 1361 C C . SER A 1 183 ? -0.389 -3.273 -11.312 1.00 51.69 183 SER A C 1
ATOM 1363 O O . SER A 1 183 ? -1.569 -3.243 -11.651 1.00 51.69 183 SER A O 1
ATOM 1365 N N . ASP A 1 184 ? 0.624 -3.421 -12.165 1.00 55.75 184 ASP A N 1
ATOM 1366 C CA . ASP A 1 184 ? 0.554 -4.004 -13.517 1.00 55.75 184 ASP A CA 1
ATOM 1367 C C . ASP A 1 184 ? 0.215 -3.117 -14.733 1.00 55.75 184 ASP A C 1
ATOM 1369 O O . ASP A 1 184 ? 0.144 -3.616 -15.853 1.00 55.75 184 ASP A O 1
ATOM 1373 N N . GLN A 1 185 ? 0.131 -1.791 -14.596 1.00 56.44 185 GLN A N 1
ATOM 1374 C CA . GLN A 1 185 ? 0.314 -0.903 -15.753 1.00 56.44 185 GLN A CA 1
ATOM 1375 C C . GLN A 1 185 ? 1.440 0.073 -15.463 1.00 56.44 185 GLN A C 1
ATOM 1377 O O . GLN A 1 185 ? 1.240 1.174 -14.960 1.00 56.44 185 GLN A O 1
ATOM 1382 N N . VAL A 1 186 ? 2.658 -0.347 -15.813 1.00 59.94 186 VAL A N 1
ATOM 1383 C CA . VAL A 1 186 ? 3.773 0.573 -16.031 1.00 59.94 186 VAL A CA 1
ATOM 1384 C C . VAL A 1 186 ? 3.311 1.572 -17.093 1.00 59.94 186 VAL A C 1
ATOM 1386 O O . VAL A 1 186 ? 3.381 1.301 -18.290 1.00 59.94 186 VAL A O 1
ATOM 1389 N N . VAL A 1 187 ? 2.782 2.718 -16.663 1.00 63.53 187 VAL A N 1
ATOM 1390 C CA . VAL A 1 187 ? 2.566 3.857 -17.548 1.00 63.53 187 VAL A CA 1
ATOM 1391 C C . VAL A 1 187 ? 3.955 4.356 -17.887 1.00 63.53 187 VAL A C 1
ATOM 1393 O O . VAL A 1 187 ? 4.625 5.015 -17.093 1.00 63.53 187 VAL A O 1
ATOM 1396 N N . VAL A 1 188 ? 4.414 3.945 -19.063 1.00 64.00 188 VAL A N 1
ATOM 1397 C CA . VAL A 1 188 ? 5.667 4.388 -19.652 1.00 64.00 188 VAL A CA 1
ATOM 1398 C C . VAL A 1 188 ? 5.516 5.883 -19.940 1.00 64.00 188 VAL A C 1
ATOM 1400 O O . VAL A 1 188 ? 5.012 6.279 -20.987 1.00 64.00 188 VAL A O 1
ATOM 1403 N N . LEU A 1 189 ? 5.876 6.709 -18.955 1.00 68.81 189 LEU A N 1
ATOM 1404 C CA . LEU A 1 189 ? 5.796 8.169 -19.036 1.00 68.81 189 LEU A CA 1
ATOM 1405 C C . LEU A 1 189 ? 6.759 8.718 -20.098 1.00 68.81 189 LEU A C 1
ATOM 1407 O O . LEU A 1 189 ? 6.500 9.765 -20.682 1.00 68.81 189 LEU A O 1
ATOM 1411 N N . ASP A 1 190 ? 7.837 7.975 -20.360 1.00 71.31 190 ASP A N 1
ATOM 1412 C CA . ASP A 1 190 ? 8.786 8.241 -21.431 1.00 71.31 190 ASP A CA 1
ATOM 1413 C C . ASP A 1 190 ? 9.120 6.931 -22.172 1.00 71.31 190 ASP A C 1
ATOM 1415 O O . ASP A 1 190 ? 9.790 6.058 -21.604 1.00 71.31 190 ASP A O 1
ATOM 1419 N N . PRO A 1 191 ? 8.588 6.706 -23.389 1.00 75.00 191 PRO A N 1
ATOM 1420 C CA . PRO A 1 191 ? 8.900 5.512 -24.163 1.00 75.00 191 PRO A CA 1
ATOM 1421 C C . PRO A 1 191 ? 10.396 5.448 -24.454 1.00 75.00 191 PRO A C 1
ATOM 1423 O O . PRO A 1 191 ? 11.010 6.442 -24.825 1.00 75.00 191 PRO A O 1
ATOM 1426 N N . ALA A 1 192 ? 10.984 4.257 -24.317 1.00 73.94 192 ALA A N 1
ATOM 1427 C CA . ALA A 1 192 ? 12.394 4.045 -24.617 1.00 73.94 192 ALA A CA 1
ATOM 1428 C C . ALA A 1 192 ? 12.696 4.490 -26.058 1.00 73.94 192 ALA A C 1
ATOM 1430 O O . ALA A 1 192 ? 12.275 3.851 -27.027 1.00 73.94 192 ALA A O 1
ATOM 1431 N N . PHE A 1 193 ? 13.411 5.605 -26.203 1.00 71.19 193 PHE A N 1
ATOM 1432 C CA . PHE A 1 193 ? 13.816 6.106 -27.506 1.00 71.19 193 PHE A CA 1
ATOM 1433 C C . PHE A 1 193 ? 14.828 5.149 -28.129 1.00 71.19 193 PHE A C 1
ATOM 1435 O O . PHE A 1 193 ? 15.880 4.865 -27.555 1.00 71.19 193 PHE A O 1
ATOM 1442 N N . MET A 1 194 ? 14.538 4.681 -29.343 1.00 70.06 194 MET A N 1
ATOM 1443 C CA . MET A 1 194 ? 15.564 4.062 -30.171 1.00 70.06 194 MET A CA 1
ATOM 1444 C C . MET A 1 194 ? 16.601 5.133 -30.523 1.00 70.06 194 MET A C 1
ATOM 1446 O O . MET A 1 194 ? 16.230 6.161 -31.098 1.00 70.06 194 MET A O 1
ATOM 1450 N N . PRO A 1 195 ? 17.889 4.925 -30.201 1.00 74.19 195 PRO A N 1
ATOM 1451 C CA . PRO A 1 195 ? 18.923 5.888 -30.532 1.00 74.19 195 PRO A CA 1
ATOM 1452 C C . PRO A 1 195 ? 18.989 6.040 -32.055 1.00 74.19 195 PRO A C 1
ATOM 1454 O O . PRO A 1 195 ? 19.414 5.145 -32.782 1.00 74.19 195 PRO A O 1
ATOM 1457 N N . THR A 1 196 ? 18.561 7.199 -32.561 1.00 74.00 196 THR A N 1
ATOM 1458 C CA . THR A 1 196 ? 18.574 7.529 -33.999 1.00 74.00 196 THR A CA 1
ATOM 1459 C C . THR A 1 196 ? 19.985 7.762 -34.532 1.00 74.00 196 THR A C 1
ATOM 1461 O O . THR A 1 196 ? 20.180 7.987 -35.727 1.00 74.00 196 THR A O 1
ATOM 1464 N N . ARG A 1 197 ? 20.986 7.767 -33.647 1.00 71.62 197 ARG A N 1
ATOM 1465 C CA . ARG A 1 197 ? 22.398 7.876 -33.989 1.00 71.62 197 ARG A CA 1
ATOM 1466 C C . ARG A 1 197 ? 23.146 6.725 -33.323 1.00 71.62 197 ARG A C 1
ATOM 1468 O O . ARG A 1 197 ? 22.938 6.505 -32.134 1.00 71.62 197 ARG A O 1
ATOM 1475 N N . PRO A 1 198 ? 24.006 6.006 -34.061 1.00 71.06 198 PRO A N 1
ATOM 1476 C CA . PRO A 1 198 ? 24.876 5.015 -33.450 1.00 71.06 198 PRO A CA 1
ATOM 1477 C C . PRO A 1 198 ? 25.758 5.702 -32.404 1.00 71.06 198 PRO A C 1
ATOM 1479 O O . PRO A 1 198 ? 26.331 6.761 -32.680 1.00 71.06 198 PRO A O 1
ATOM 1482 N N . GLU A 1 199 ? 25.863 5.103 -31.220 1.00 73.06 199 GLU A N 1
ATOM 1483 C CA . GLU A 1 199 ? 26.819 5.551 -30.214 1.00 73.06 199 GLU A CA 1
ATOM 1484 C C . GLU A 1 199 ? 28.246 5.449 -30.782 1.00 73.06 199 GLU A C 1
ATOM 1486 O O . GLU A 1 199 ? 28.570 4.486 -31.490 1.00 73.06 199 GLU A O 1
ATOM 1491 N N . PRO A 1 200 ? 29.105 6.456 -30.546 1.00 76.44 200 PRO A N 1
ATOM 1492 C CA . PRO A 1 200 ? 30.500 6.375 -30.950 1.00 76.44 200 PRO A CA 1
ATOM 1493 C C . PRO A 1 200 ? 31.203 5.207 -30.226 1.00 76.44 200 PRO A C 1
ATOM 1495 O O . PRO A 1 200 ? 30.831 4.873 -29.104 1.00 76.44 200 PRO A O 1
ATOM 1498 N N . PRO A 1 201 ? 32.251 4.604 -30.820 1.00 73.12 201 PRO A N 1
ATOM 1499 C CA . PRO A 1 201 ? 33.043 5.129 -31.929 1.00 73.12 201 PRO A CA 1
ATOM 1500 C C . PRO A 1 201 ? 32.446 4.810 -33.307 1.00 73.12 201 PRO A C 1
ATOM 1502 O O . PRO A 1 201 ? 32.155 3.666 -33.646 1.00 73.12 201 PRO A O 1
ATOM 1505 N N . GLY A 1 202 ? 32.300 5.847 -34.139 1.00 80.38 202 GLY A N 1
ATOM 1506 C CA . GLY A 1 202 ? 31.811 5.703 -35.509 1.00 80.38 202 GLY A CA 1
ATOM 1507 C C . GLY A 1 202 ? 32.668 4.727 -36.321 1.00 80.38 202 GLY A C 1
ATOM 1508 O O . GLY A 1 202 ? 33.889 4.688 -36.175 1.00 80.38 202 GLY A O 1
ATOM 1509 N N . LYS A 1 203 ? 32.031 3.958 -37.213 1.00 83.25 203 LYS A N 1
ATOM 1510 C CA . LYS A 1 203 ? 32.677 2.907 -38.028 1.00 83.25 203 LYS A CA 1
ATOM 1511 C C . LYS A 1 203 ? 33.939 3.396 -38.759 1.00 83.25 203 LYS A C 1
ATOM 1513 O O . LYS A 1 203 ? 34.890 2.638 -38.913 1.00 83.25 203 LYS A O 1
ATOM 1518 N N . SER A 1 204 ? 33.975 4.667 -39.162 1.00 84.94 204 SER A N 1
ATOM 1519 C CA . SER A 1 204 ? 35.136 5.305 -39.793 1.00 84.94 204 SER A CA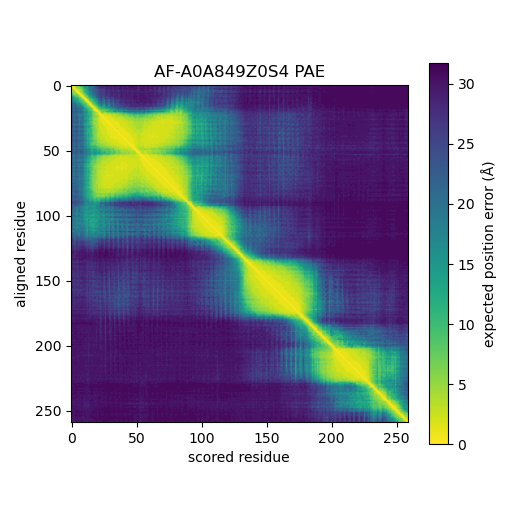 1
ATOM 1520 C C . SER A 1 204 ? 36.353 5.411 -38.869 1.00 84.94 204 SER A C 1
ATOM 1522 O O . SER A 1 204 ? 37.469 5.180 -39.323 1.00 84.94 204 SER A O 1
ATOM 1524 N N . LEU A 1 205 ? 36.160 5.702 -37.580 1.00 88.12 205 LEU A N 1
ATOM 1525 C CA . LEU A 1 205 ? 37.247 5.809 -36.605 1.00 88.12 205 LEU A CA 1
ATOM 1526 C C . LEU A 1 205 ? 37.965 4.462 -36.442 1.00 88.12 205 LEU A C 1
ATOM 1528 O O . LEU A 1 205 ? 39.191 4.407 -36.461 1.00 88.12 205 LEU A O 1
ATOM 1532 N N . ILE A 1 206 ? 37.198 3.371 -36.352 1.00 90.19 206 ILE A N 1
ATOM 1533 C CA . ILE A 1 206 ? 37.737 2.009 -36.238 1.00 90.19 206 ILE A CA 1
ATOM 1534 C C . ILE A 1 206 ? 38.557 1.656 -37.483 1.00 90.19 206 ILE A C 1
ATOM 1536 O O . ILE A 1 206 ? 39.663 1.135 -37.362 1.00 90.19 206 ILE A O 1
ATOM 1540 N N . VAL A 1 207 ? 38.049 1.986 -38.676 1.00 92.69 207 VAL A N 1
ATOM 1541 C CA . VAL A 1 207 ? 38.759 1.744 -39.941 1.00 92.69 207 VAL A CA 1
ATOM 1542 C C . VAL A 1 207 ? 40.055 2.552 -40.019 1.00 92.69 207 VAL A C 1
ATOM 1544 O O . VAL A 1 207 ? 41.071 2.013 -40.446 1.00 92.69 207 VAL A O 1
ATOM 1547 N N . ILE A 1 208 ? 40.059 3.810 -39.572 1.00 94.06 208 ILE A N 1
ATOM 1548 C CA . ILE A 1 208 ? 41.268 4.646 -39.558 1.00 94.06 208 ILE A CA 1
ATOM 1549 C C . ILE A 1 208 ? 42.303 4.092 -38.574 1.00 94.06 208 ILE A C 1
ATOM 1551 O O . ILE A 1 208 ? 43.475 3.991 -38.926 1.00 94.06 208 ILE A O 1
ATOM 1555 N N . ILE A 1 209 ? 41.888 3.687 -37.370 1.00 94.50 209 ILE A N 1
ATOM 1556 C CA . ILE A 1 209 ? 42.797 3.126 -36.359 1.00 94.50 209 ILE A CA 1
ATOM 1557 C C . ILE A 1 209 ? 43.381 1.793 -36.842 1.00 94.50 209 ILE A C 1
ATOM 1559 O O . ILE A 1 209 ? 44.597 1.606 -36.810 1.00 94.50 209 ILE A O 1
ATOM 1563 N N . ALA A 1 210 ? 42.542 0.881 -37.338 1.00 94.50 210 ALA A N 1
ATOM 1564 C CA . ALA A 1 210 ? 42.986 -0.414 -37.851 1.00 94.50 210 ALA A CA 1
ATOM 1565 C C . ALA A 1 210 ? 43.850 -0.270 -39.118 1.00 94.50 210 ALA A C 1
ATOM 1567 O O . ALA A 1 210 ? 44.874 -0.942 -39.263 1.00 94.50 210 ALA A O 1
ATOM 1568 N N . GLY A 1 211 ? 43.478 0.641 -40.020 1.00 95.75 211 GLY A N 1
ATOM 1569 C CA . GLY A 1 211 ? 44.257 0.986 -41.209 1.00 95.75 211 GLY A CA 1
ATOM 1570 C C . GLY A 1 211 ? 45.620 1.579 -40.851 1.00 95.75 211 GLY A C 1
ATOM 1571 O O . GLY A 1 211 ? 46.639 1.147 -41.380 1.00 95.75 211 GLY A O 1
ATOM 1572 N N . GLY A 1 212 ? 45.663 2.504 -39.891 1.00 96.31 212 GLY A N 1
ATOM 1573 C CA . GLY A 1 212 ? 46.907 3.087 -39.393 1.00 96.31 212 GLY A CA 1
ATOM 1574 C C . GLY A 1 212 ? 47.824 2.040 -38.761 1.00 96.31 212 GLY A C 1
ATOM 1575 O O . GLY A 1 212 ? 48.995 1.948 -39.123 1.00 96.31 212 GLY A O 1
ATOM 1576 N N . LEU A 1 213 ? 47.287 1.194 -37.876 1.00 97.00 213 LEU A N 1
ATOM 1577 C CA . LEU A 1 213 ? 48.041 0.109 -37.239 1.00 97.00 213 LEU A CA 1
ATOM 1578 C C . LEU A 1 213 ? 48.595 -0.892 -38.258 1.00 97.00 213 LEU A C 1
ATOM 1580 O O . LEU A 1 213 ? 49.769 -1.250 -38.189 1.00 97.00 213 LEU A O 1
ATOM 1584 N N . SER A 1 214 ? 47.775 -1.322 -39.218 1.00 96.81 214 SER A N 1
ATOM 1585 C CA . SER A 1 214 ? 48.212 -2.261 -40.258 1.00 96.81 214 SER A CA 1
ATOM 1586 C C . SER A 1 214 ? 49.264 -1.653 -41.185 1.00 96.81 214 SER A C 1
ATOM 1588 O O . SER A 1 214 ? 50.228 -2.334 -41.528 1.00 96.81 214 SER A O 1
ATOM 1590 N N . PHE A 1 215 ? 49.144 -0.369 -41.532 1.00 97.12 215 PHE A N 1
ATOM 1591 C CA . PHE A 1 215 ? 50.141 0.329 -42.339 1.00 97.12 215 PHE A CA 1
ATOM 1592 C C . PHE A 1 215 ? 51.487 0.454 -41.615 1.00 97.12 215 PHE A C 1
ATOM 1594 O O . PHE A 1 215 ? 52.532 0.159 -42.195 1.00 97.12 215 PHE A O 1
ATOM 1601 N N . VAL A 1 216 ? 51.469 0.826 -40.331 1.00 97.19 216 VAL A N 1
ATOM 1602 C CA . VAL A 1 216 ? 52.682 0.897 -39.504 1.00 97.19 216 VAL A CA 1
ATOM 1603 C C . VAL A 1 216 ? 53.330 -0.481 -39.378 1.00 97.19 216 VAL A C 1
ATOM 1605 O O . VAL A 1 216 ? 54.536 -0.613 -39.582 1.00 97.19 216 VAL A O 1
ATOM 1608 N N . LEU A 1 217 ? 52.539 -1.525 -39.117 1.00 97.06 217 LEU A N 1
ATOM 1609 C CA . LEU A 1 217 ? 53.045 -2.893 -39.030 1.00 97.06 217 LEU A CA 1
ATOM 1610 C C . LEU A 1 217 ? 53.650 -3.359 -40.362 1.00 97.06 217 LEU A C 1
ATOM 1612 O O . LEU A 1 217 ? 54.727 -3.952 -40.374 1.00 97.06 217 LEU A O 1
ATOM 1616 N N . ALA A 1 218 ? 53.004 -3.051 -41.488 1.00 96.56 218 ALA A N 1
ATOM 1617 C CA . ALA A 1 218 ? 53.517 -3.368 -42.817 1.00 96.56 218 ALA A CA 1
ATOM 1618 C C . ALA A 1 218 ? 54.845 -2.652 -43.103 1.00 96.56 218 ALA A C 1
ATOM 1620 O O . ALA A 1 218 ? 55.764 -3.277 -43.627 1.00 96.56 218 ALA A O 1
ATOM 1621 N N . MET A 1 219 ? 54.978 -1.380 -42.713 1.00 95.69 219 MET A N 1
ATOM 1622 C CA . MET A 1 219 ? 56.240 -0.640 -42.813 1.00 95.69 219 MET A CA 1
ATOM 1623 C C . MET A 1 219 ? 57.345 -1.274 -41.971 1.00 95.69 219 MET A C 1
ATOM 1625 O O . MET A 1 219 ? 58.448 -1.476 -42.473 1.00 95.69 219 MET A O 1
ATOM 1629 N N . ILE A 1 220 ? 57.050 -1.653 -40.724 1.00 96.00 220 ILE A N 1
ATOM 1630 C CA . ILE A 1 220 ? 58.008 -2.336 -39.844 1.00 96.00 220 ILE A CA 1
ATOM 1631 C C . ILE A 1 220 ? 58.454 -3.665 -40.463 1.00 96.00 220 ILE A C 1
ATOM 1633 O O . ILE A 1 220 ? 59.650 -3.941 -40.529 1.00 96.00 220 ILE A O 1
ATOM 1637 N N . VAL A 1 221 ? 57.517 -4.473 -40.966 1.00 94.75 221 VAL A N 1
ATOM 1638 C CA . VAL A 1 221 ? 57.824 -5.754 -41.620 1.00 94.75 221 VAL A CA 1
ATOM 1639 C C . VAL A 1 221 ? 58.618 -5.546 -42.911 1.00 94.75 221 VAL A C 1
ATOM 1641 O O . VAL A 1 221 ? 59.555 -6.299 -43.166 1.00 94.75 221 VAL A O 1
ATOM 1644 N N . ALA A 1 222 ? 58.297 -4.530 -43.714 1.00 93.50 222 ALA A N 1
ATOM 1645 C CA . ALA A 1 222 ? 59.040 -4.199 -44.927 1.00 93.50 222 ALA A CA 1
ATOM 1646 C C . ALA A 1 222 ? 60.476 -3.756 -44.613 1.00 93.50 222 ALA A C 1
ATOM 1648 O O . ALA A 1 222 ? 61.407 -4.226 -45.263 1.00 93.50 222 ALA A O 1
ATOM 1649 N N . LEU A 1 223 ? 60.665 -2.923 -43.585 1.00 90.38 223 LEU A N 1
ATOM 1650 C CA . LEU A 1 223 ? 61.979 -2.503 -43.091 1.00 90.38 223 LEU A CA 1
ATOM 1651 C C . LEU A 1 223 ? 62.782 -3.678 -42.540 1.00 90.38 223 LEU A C 1
ATOM 1653 O O . LEU A 1 223 ? 63.934 -3.847 -42.918 1.00 90.38 223 LEU A O 1
ATOM 1657 N N . LEU A 1 224 ? 62.179 -4.526 -41.705 1.00 90.50 224 LEU A N 1
ATOM 1658 C CA . LEU A 1 224 ? 62.803 -5.766 -41.236 1.00 90.50 224 LEU A CA 1
ATOM 1659 C C . LEU A 1 224 ? 63.221 -6.634 -42.416 1.00 90.50 224 LEU A C 1
ATOM 1661 O O . LEU A 1 224 ? 64.347 -7.116 -42.454 1.00 90.50 224 LEU A O 1
ATOM 1665 N N . ARG A 1 225 ? 62.341 -6.804 -43.406 1.00 89.06 225 ARG A N 1
ATOM 1666 C CA . ARG A 1 225 ? 62.652 -7.596 -44.591 1.00 89.06 225 ARG A CA 1
ATOM 1667 C C . ARG A 1 225 ? 63.797 -6.980 -45.390 1.00 89.06 225 ARG A C 1
ATOM 1669 O O . ARG A 1 225 ? 64.648 -7.737 -45.820 1.00 89.06 225 ARG A O 1
ATOM 1676 N N . ALA A 1 226 ? 63.845 -5.657 -45.542 1.00 85.62 226 ALA A N 1
ATOM 1677 C CA . ALA A 1 226 ? 64.930 -4.951 -46.222 1.00 85.62 226 ALA A CA 1
ATOM 1678 C C . ALA A 1 226 ? 66.262 -5.041 -45.457 1.00 85.62 226 ALA A C 1
ATOM 1680 O O . ALA A 1 226 ? 67.295 -5.279 -46.067 1.00 85.62 226 ALA A O 1
ATOM 1681 N N . LEU A 1 227 ? 66.244 -4.921 -44.126 1.00 82.81 227 LEU A N 1
ATOM 1682 C CA . LEU A 1 227 ? 67.436 -5.075 -43.284 1.00 82.81 227 LEU A CA 1
ATOM 1683 C C . LEU A 1 227 ? 67.949 -6.523 -43.256 1.00 82.81 227 LEU A C 1
ATOM 1685 O O . LEU A 1 227 ? 69.151 -6.753 -43.142 1.00 82.81 227 LEU A O 1
ATOM 1689 N N . LEU A 1 228 ? 67.048 -7.505 -43.346 1.00 80.31 228 LEU A N 1
ATOM 1690 C CA . LEU A 1 228 ? 67.398 -8.923 -43.443 1.00 80.31 228 LEU A CA 1
ATOM 1691 C C . LEU A 1 228 ? 67.710 -9.354 -44.888 1.00 80.31 228 LEU A C 1
ATOM 1693 O O . LEU A 1 228 ? 68.220 -10.462 -45.085 1.00 80.31 228 LEU A O 1
ATOM 1697 N N . ASP A 1 229 ? 67.433 -8.513 -45.891 1.00 73.88 229 ASP A N 1
ATOM 1698 C CA . ASP A 1 229 ? 67.720 -8.808 -47.292 1.00 73.88 229 ASP A CA 1
ATOM 1699 C C . ASP A 1 229 ? 69.222 -8.646 -47.548 1.00 73.88 229 ASP A C 1
ATOM 1701 O O . ASP A 1 229 ? 69.728 -7.575 -47.867 1.00 73.88 229 ASP A O 1
ATOM 1705 N N . ARG A 1 230 ? 69.967 -9.746 -47.415 1.00 63.12 230 ARG A N 1
ATOM 1706 C CA . ARG A 1 230 ? 71.410 -9.828 -47.716 1.00 63.12 230 ARG A CA 1
ATOM 1707 C C . ARG A 1 230 ? 71.715 -9.788 -49.221 1.00 63.12 230 ARG A C 1
ATOM 1709 O O . ARG A 1 230 ? 72.672 -10.411 -49.685 1.00 63.12 230 ARG A O 1
ATOM 1716 N N . ARG A 1 231 ? 70.874 -9.135 -50.018 1.00 65.06 231 ARG A N 1
ATOM 1717 C CA . ARG A 1 231 ? 70.976 -9.143 -51.474 1.00 65.06 231 ARG A CA 1
ATOM 1718 C C . ARG A 1 231 ? 71.853 -7.979 -51.914 1.00 65.06 231 ARG A C 1
ATOM 1720 O O . ARG A 1 231 ? 71.436 -6.830 -51.927 1.00 65.06 231 ARG A O 1
ATOM 1727 N N . ILE A 1 232 ? 73.092 -8.315 -52.250 1.00 57.62 232 ILE A N 1
ATOM 1728 C CA . ILE A 1 232 ? 74.111 -7.392 -52.750 1.00 57.62 232 ILE A CA 1
ATOM 1729 C C . ILE A 1 232 ? 73.646 -6.853 -54.110 1.00 57.62 232 ILE A C 1
ATOM 1731 O O . ILE A 1 232 ? 73.575 -7.606 -55.084 1.00 57.62 232 ILE A O 1
ATOM 1735 N N . TYR A 1 233 ? 73.290 -5.570 -54.166 1.00 60.56 233 TYR A N 1
ATOM 1736 C CA . TYR A 1 233 ? 72.854 -4.901 -55.398 1.00 60.56 233 TYR A CA 1
ATOM 1737 C C . TYR A 1 233 ? 73.760 -3.754 -55.837 1.00 60.56 233 TYR A C 1
ATOM 1739 O O . TYR A 1 233 ? 73.712 -3.387 -57.011 1.00 60.56 233 TYR A O 1
ATOM 1747 N N . GLU A 1 234 ? 74.580 -3.207 -54.939 1.00 59.47 234 GLU A N 1
ATOM 1748 C CA . GLU A 1 234 ? 75.472 -2.096 -55.261 1.00 59.47 234 GLU A CA 1
ATOM 1749 C C . GLU A 1 234 ? 76.872 -2.578 -55.642 1.00 59.47 234 GLU A C 1
ATOM 1751 O O . GLU A 1 234 ? 77.451 -3.475 -55.029 1.00 59.47 234 GLU A O 1
ATOM 1756 N N . GLU A 1 235 ? 77.443 -1.927 -56.656 1.00 57.91 235 GLU A N 1
ATOM 1757 C CA . GLU A 1 235 ? 78.828 -2.131 -57.092 1.00 57.91 235 GLU A CA 1
ATOM 1758 C C . GLU A 1 235 ? 79.821 -1.865 -55.943 1.00 57.91 235 GLU A C 1
ATOM 1760 O O . GLU A 1 235 ? 80.859 -2.519 -55.845 1.00 57.91 235 GLU A O 1
ATOM 1765 N N . ALA A 1 236 ? 79.458 -0.968 -55.018 1.00 61.38 236 ALA A N 1
ATOM 1766 C CA . ALA A 1 236 ? 80.234 -0.630 -53.827 1.00 61.38 236 ALA A CA 1
ATOM 1767 C C . ALA A 1 236 ? 80.352 -1.787 -52.814 1.00 61.38 236 ALA A C 1
ATOM 1769 O O . ALA A 1 236 ? 81.407 -1.947 -52.196 1.00 61.38 236 ALA A O 1
ATOM 1770 N N . ASP A 1 237 ? 79.321 -2.629 -52.676 1.00 61.50 237 ASP A N 1
ATOM 1771 C CA . ASP A 1 237 ? 79.360 -3.799 -51.786 1.00 61.50 237 ASP A CA 1
ATOM 1772 C C . ASP A 1 237 ? 80.254 -4.914 -52.352 1.00 61.50 237 ASP A C 1
ATOM 1774 O O . ASP A 1 237 ? 80.932 -5.618 -51.601 1.00 61.50 237 ASP A O 1
ATOM 1778 N N . LEU A 1 238 ? 80.314 -5.048 -53.684 1.00 66.00 238 LEU A N 1
ATOM 1779 C CA . LEU A 1 238 ? 81.204 -5.997 -54.363 1.00 66.00 238 LEU A CA 1
ATOM 1780 C C . LEU A 1 238 ? 82.669 -5.561 -54.267 1.00 66.00 238 LEU A C 1
ATOM 1782 O O . LEU A 1 238 ? 83.521 -6.392 -53.951 1.00 66.00 238 LEU A O 1
ATOM 1786 N N . ALA A 1 239 ? 82.950 -4.263 -54.437 1.00 64.19 239 ALA A N 1
ATOM 1787 C CA . ALA A 1 239 ? 84.297 -3.699 -54.313 1.00 64.19 239 ALA A CA 1
ATOM 1788 C C . ALA A 1 239 ? 84.924 -3.919 -52.923 1.00 64.19 239 ALA A C 1
ATOM 1790 O O . ALA A 1 239 ? 86.148 -3.968 -52.795 1.00 64.19 239 ALA A O 1
ATOM 1791 N N . ARG A 1 240 ? 84.096 -4.064 -51.879 1.00 64.81 240 ARG A N 1
ATOM 1792 C CA . ARG A 1 240 ? 84.549 -4.274 -50.497 1.00 64.81 240 ARG A CA 1
ATOM 1793 C C . ARG A 1 240 ? 84.975 -5.717 -50.204 1.00 64.81 240 ARG A C 1
ATOM 1795 O O . ARG A 1 240 ? 85.699 -5.941 -49.238 1.00 64.81 240 ARG A O 1
ATOM 1802 N N . ILE A 1 241 ? 84.530 -6.681 -51.013 1.00 66.44 241 ILE A N 1
ATOM 1803 C CA . ILE A 1 241 ? 84.768 -8.120 -50.806 1.00 66.44 241 ILE A CA 1
ATOM 1804 C C . ILE A 1 241 ? 85.763 -8.673 -51.841 1.00 66.44 241 ILE A C 1
ATOM 1806 O O . ILE A 1 241 ? 86.551 -9.557 -51.504 1.00 66.44 241 ILE A O 1
ATOM 1810 N N . ALA A 1 242 ? 85.779 -8.150 -53.074 1.00 68.81 242 ALA A N 1
ATOM 1811 C CA . ALA A 1 242 ? 86.754 -8.516 -54.105 1.00 68.81 242 ALA A CA 1
ATOM 1812 C C . ALA A 1 242 ? 86.920 -7.406 -55.172 1.00 68.81 242 ALA A C 1
ATOM 1814 O O . ALA A 1 242 ? 85.963 -6.690 -55.469 1.00 68.81 242 ALA A O 1
ATOM 1815 N N . PRO A 1 243 ? 88.103 -7.260 -55.800 1.00 68.50 243 PRO A N 1
ATOM 1816 C CA . PRO A 1 243 ? 88.297 -6.298 -56.884 1.00 68.50 243 PRO A CA 1
ATOM 1817 C C . PRO A 1 243 ? 87.435 -6.658 -58.106 1.00 68.50 243 PRO A C 1
ATOM 1819 O O . PRO A 1 243 ? 87.426 -7.800 -58.569 1.00 68.50 243 PRO A O 1
ATOM 1822 N N . ILE A 1 244 ? 86.700 -5.675 -58.629 1.00 70.88 244 ILE A N 1
ATOM 1823 C CA . ILE A 1 244 ? 85.752 -5.850 -59.738 1.00 70.88 244 ILE A CA 1
ATOM 1824 C C . ILE A 1 244 ? 86.531 -6.005 -61.052 1.00 70.88 244 ILE A C 1
ATOM 1826 O O . ILE A 1 244 ? 87.216 -5.080 -61.479 1.00 70.88 244 ILE A O 1
ATOM 1830 N N . LEU A 1 245 ? 86.424 -7.171 -61.697 1.00 70.12 245 LEU A N 1
ATOM 1831 C CA . LEU A 1 245 ? 87.207 -7.515 -62.897 1.00 70.12 245 LEU A CA 1
ATOM 1832 C C . LEU A 1 245 ? 86.491 -7.212 -64.225 1.00 70.12 245 LEU A C 1
ATOM 1834 O O . LEU A 1 245 ? 87.155 -6.982 -65.231 1.00 70.12 245 LEU A O 1
ATOM 1838 N N . ALA A 1 246 ? 85.157 -7.200 -64.254 1.00 65.25 246 ALA A N 1
ATOM 1839 C CA . ALA A 1 246 ? 84.375 -6.818 -65.431 1.00 65.25 246 ALA A CA 1
ATOM 1840 C C . ALA A 1 246 ? 82.918 -6.521 -65.048 1.00 65.25 246 ALA A C 1
ATOM 1842 O O . ALA A 1 246 ? 82.330 -7.237 -64.238 1.00 65.25 246 ALA A O 1
ATOM 1843 N N . VAL A 1 247 ? 82.318 -5.504 -65.671 1.00 70.75 247 VAL A N 1
ATOM 1844 C CA . VAL A 1 247 ? 80.887 -5.187 -65.541 1.00 70.75 247 VAL A CA 1
ATOM 1845 C C . VAL A 1 247 ? 80.177 -5.644 -66.812 1.00 70.75 247 VAL A C 1
ATOM 1847 O O . VAL A 1 247 ? 80.461 -5.151 -67.902 1.00 70.75 247 VAL A O 1
ATOM 1850 N N . VAL A 1 248 ? 79.258 -6.606 -66.690 1.00 73.56 248 VAL A N 1
ATOM 1851 C CA . VAL A 1 248 ? 78.435 -7.066 -67.819 1.00 73.56 248 VAL A CA 1
ATOM 1852 C C . VAL A 1 248 ? 77.211 -6.150 -67.943 1.00 73.56 248 VAL A C 1
ATOM 1854 O O . VAL A 1 248 ? 76.409 -6.090 -67.006 1.00 73.56 248 VAL A O 1
ATOM 1857 N N . PRO A 1 249 ? 77.018 -5.445 -69.073 1.00 65.25 249 PRO A N 1
ATOM 1858 C CA . PRO A 1 249 ? 75.878 -4.556 -69.243 1.00 65.25 249 PRO A CA 1
ATOM 1859 C C . PRO A 1 249 ? 74.569 -5.353 -69.268 1.00 65.25 249 PRO A C 1
ATOM 1861 O O . PRO A 1 249 ? 74.409 -6.317 -70.021 1.00 65.25 249 PRO A O 1
ATOM 1864 N N . ARG A 1 250 ? 73.597 -4.938 -68.448 1.00 66.44 250 ARG A N 1
ATOM 1865 C CA . ARG A 1 250 ? 72.245 -5.509 -68.466 1.00 66.44 250 ARG A CA 1
ATOM 1866 C C . ARG A 1 250 ? 71.566 -5.173 -69.795 1.00 66.44 250 ARG A C 1
ATOM 1868 O O . ARG A 1 250 ? 71.261 -4.014 -70.064 1.00 66.44 250 ARG A O 1
ATOM 1875 N N . ALA A 1 251 ? 71.271 -6.193 -70.598 1.00 64.25 251 ALA A N 1
ATOM 1876 C CA . ALA A 1 251 ? 70.421 -6.052 -71.775 1.00 64.25 251 ALA A CA 1
ATOM 1877 C C . ALA A 1 251 ? 69.021 -5.577 -71.344 1.00 64.25 251 ALA A C 1
ATOM 1879 O O . ALA A 1 251 ? 68.323 -6.256 -70.586 1.00 64.25 251 ALA A O 1
ATOM 1880 N N . GLY A 1 252 ? 68.631 -4.381 -71.790 1.00 61.28 252 GLY A N 1
ATOM 1881 C CA . GLY A 1 252 ? 67.366 -3.752 -71.421 1.00 61.28 252 GLY A CA 1
ATOM 1882 C C . GLY A 1 252 ? 66.168 -4.616 -71.814 1.00 61.28 252 GLY A C 1
ATOM 1883 O O . GLY A 1 252 ? 65.955 -4.903 -72.993 1.00 61.28 252 GLY A O 1
ATOM 1884 N N . ARG A 1 253 ? 65.348 -5.012 -70.832 1.00 60.50 253 ARG A N 1
ATOM 1885 C CA . ARG A 1 253 ? 64.021 -5.576 -71.106 1.00 60.50 253 ARG A CA 1
ATOM 1886 C C . ARG A 1 253 ? 63.165 -4.484 -71.742 1.00 60.50 253 ARG A C 1
ATOM 1888 O O . ARG A 1 253 ? 62.724 -3.566 -71.058 1.00 60.50 253 ARG A O 1
ATOM 1895 N N . ARG A 1 254 ? 62.920 -4.592 -73.050 1.00 62.06 254 ARG A N 1
ATOM 1896 C CA . ARG A 1 254 ? 61.884 -3.817 -73.745 1.00 62.06 254 ARG A CA 1
ATOM 1897 C C . ARG A 1 254 ? 60.530 -4.180 -73.140 1.00 62.06 254 ARG A C 1
ATOM 1899 O O . ARG A 1 254 ? 60.082 -5.317 -73.267 1.00 62.06 254 ARG A O 1
ATOM 1906 N N . GLY A 1 255 ? 59.911 -3.225 -72.452 1.00 56.78 255 GLY A N 1
ATOM 1907 C CA . GLY A 1 255 ? 58.560 -3.366 -71.926 1.00 56.78 255 GLY A CA 1
ATOM 1908 C C . GLY A 1 255 ? 57.558 -3.515 -73.067 1.00 56.78 255 GLY A C 1
ATOM 1909 O O . GLY A 1 255 ? 57.454 -2.637 -73.921 1.00 56.78 255 GLY A O 1
ATOM 1910 N N . LEU A 1 256 ? 56.815 -4.621 -73.075 1.00 58.25 256 LEU A N 1
ATOM 1911 C CA . LEU A 1 256 ? 55.572 -4.711 -73.830 1.00 58.25 256 LEU A CA 1
ATOM 1912 C C . LEU A 1 256 ? 54.473 -4.047 -72.993 1.00 58.25 256 LEU A C 1
ATOM 1914 O O . LEU A 1 256 ? 53.904 -4.651 -72.091 1.00 58.25 256 LEU A O 1
ATOM 1918 N N . TRP A 1 257 ? 54.204 -2.784 -73.301 1.00 52.50 257 TRP A N 1
ATOM 1919 C CA . TRP A 1 257 ? 52.933 -2.127 -73.024 1.00 52.50 257 TRP A CA 1
ATOM 1920 C C . TRP A 1 257 ? 52.225 -1.957 -74.365 1.00 52.50 257 TRP A C 1
ATOM 1922 O O . TRP A 1 257 ? 52.723 -1.222 -75.218 1.00 52.50 257 TRP A O 1
ATOM 1932 N N . ARG A 1 258 ? 51.081 -2.623 -74.559 1.00 53.47 258 ARG A N 1
ATOM 1933 C CA . ARG A 1 258 ? 50.040 -2.186 -75.501 1.00 53.47 258 ARG A CA 1
ATOM 1934 C C . ARG A 1 258 ? 48.692 -2.848 -75.180 1.00 53.47 258 ARG A C 1
ATOM 1936 O O . ARG A 1 258 ? 48.532 -4.034 -75.433 1.00 53.47 258 ARG A O 1
ATOM 1943 N N . ARG A 1 259 ? 47.773 -1.965 -74.766 1.00 51.66 259 ARG A N 1
ATOM 1944 C CA . ARG A 1 259 ? 46.306 -2.048 -74.640 1.00 51.66 259 ARG A CA 1
ATOM 1945 C C . ARG A 1 259 ? 45.729 -2.867 -73.496 1.00 51.66 259 ARG A C 1
ATOM 1947 O O . ARG A 1 259 ? 45.882 -4.100 -73.503 1.00 51.66 259 ARG A O 1
#

Radius of gyration: 51.08 Å; Cα contacts (8 Å, |Δi|>4): 72; chains: 1; bounding box: 128×58×138 Å

Sequence (259 aa):
MRLDAAISGETSVYATSDAPADPEAEAARASAEGALSSARSDLNAKRNTLTDQHPDVIAAKNRVAAAEKTLQDAEAKVAASRLQNTAAAGSKLNPEEAKNKLRDKKRKIDAEIAQREKPAKGAEDKSATPAPATEEATSIVGLETSWARLSRDVSEARDQMTQLERNYFRAQIEASSSLGGYSDQVVVLDPAFMPTRPEPPGKSLIVIIAGGLSFVLAMIVALLRALLDRRIYEEADLARIAPILAVVPRAGRRGLWRR

Secondary structure (DSSP, 8-state):
--SGGGGSS------TTTSPPPHHHHHHHHHHHHHHHHHHHHHHHHHHHS-TTSHHHHHHHHHHHHHHHHHHHHHHHHHHHHHHHHHHTT----HHHHHHHHHHHHHHHHHHHHHHHHHHHTSSS------TTTHHHHHHHHHHHHHHHHHHHHHHHHHHHHHHHHHHHHHHHHHHHHHTTTTT----SS-----SSPPSSPHHHHHHHHHHHHHHHHHHHHHHHHHH-----SHHHHHTTS-----------------

pLDDT: mean 77.07, std 17.48, range [35.84, 97.94]

Solvent-accessible surface area (backbone atoms only — not comparable to full-atom values): 15550 Å² total; per-residue (Å²): 130,80,74,72,67,71,78,80,58,98,64,85,78,69,67,60,86,76,40,73,47,51,69,69,38,53,50,47,29,54,52,24,51,52,50,29,51,52,28,49,51,53,32,51,60,38,58,76,78,42,58,86,84,37,70,68,40,49,52,26,50,50,45,29,56,50,24,50,49,49,29,53,55,25,49,51,48,30,53,51,38,10,52,52,44,47,65,72,64,66,71,78,70,58,70,67,60,56,52,50,56,50,52,52,51,48,54,52,52,54,53,51,50,53,62,67,47,52,74,66,66,72,70,72,81,81,83,83,85,94,58,92,79,52,54,64,57,50,50,52,52,49,49,53,52,51,50,55,50,51,53,49,52,52,51,50,52,50,52,49,50,54,49,51,52,51,51,49,52,49,50,51,51,51,50,50,40,59,75,64,28,80,74,89,54,84,76,67,88,69,72,87,75,77,74,92,58,84,74,77,81,50,73,64,58,56,52,51,53,54,49,49,53,51,50,53,50,49,49,52,51,50,50,51,50,55,74,67,50,86,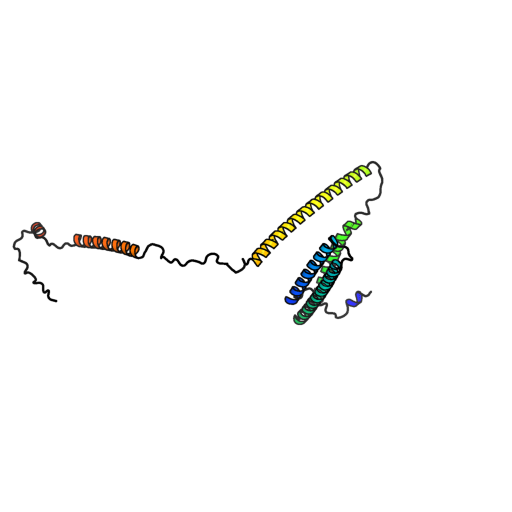71,84,82,53,72,69,62,46,54,75,78,44,83,84,87,79,86,81,82,79,81,77,81,79,79,90,81,82,135

Nearest PDB structures (foldseek):
  2efk-assembly1_A-2  TM=3.874E-01  e=1.097E+00  Homo sapiens
  3ja6-assembly1_I  TM=3.450E-01  e=1.912E+00  Escherichia coli
  4bne-assembly1_B  TM=6.097E-01  e=8.946E+00  Gallus gallus

Foldseek 3Di:
DVVVVVPPDDDPPQPLVPFDFDPVLVVQLVVLVVQLVVLVVLLVVCVVPDPCPDVSNVVSVVSNVVSVVSNVVSVVNRSVRSVVRSVVVPPPDPVVVVVVVVVVVVVVVVVVVVVVCVVVVVPPPPPDDDDPPCVVVVVVVVVVVVVVVVVVVVVVVVVVVVVVVVVVVVVVVVVCCVVVCPPPDPPCPDPDDDPPDDDDPDPVVVCVVVVVVVVVVVVVVVVVCVVVPPDDDDPVVVVVVDNDDDDDDDDDDDDDDDD